Protein AF-0000000078039896 (afdb_homodimer)

Organism: NCBI:txid764290

Foldseek 3Di:
DDDDDDDDLPDQAWDWDDPDPFKIKIKHFAAAFRKDDKDFAQWWKKKAWQAAWKWKDWPHDIDIDHHGDMDTDHGPTIMMITDNHGTIMMMITTD/DDDDDDDDLPDAAWDWDDPDPFKIKIKGFAAAFRKDDKDFAQWWKKKAWQAAWKWKDWPHDIDIDHHGDMDTDHGPTIMMITDNHGTIMMMITTD

pLDDT: mean 93.01, std 7.34, range [63.97, 98.75]

Solvent-accessible surface area (backbone atoms only — not comparable to full-atom values): 9871 Å² total; per-residue (Å²): 130,81,67,76,45,74,64,63,87,78,48,78,44,74,47,77,42,75,82,53,92,44,39,41,35,36,40,37,40,30,39,60,72,33,67,48,70,75,47,62,48,84,34,38,34,37,45,34,28,59,36,52,33,30,38,38,32,32,91,91,42,77,44,80,40,40,52,56,19,32,39,76,43,58,56,59,52,50,33,31,41,32,16,75,31,70,21,36,36,42,35,46,30,40,100,130,82,65,76,44,73,66,64,90,78,51,72,53,75,46,77,44,75,79,54,93,45,38,42,35,35,40,35,42,30,39,61,73,34,67,48,71,76,45,60,46,85,34,38,33,38,44,34,30,60,35,51,35,31,39,40,31,34,91,92,42,75,43,79,39,39,52,56,19,32,37,75,42,57,58,58,52,50,33,30,41,33,15,74,29,70,21,37,34,41,34,46,31,42,99

InterPro domains:
  IPR011051 RmlC-like cupin domain superfamily [SSF51182] (21-92)
  IPR014710 RmlC-like jelly roll fold [G3DSA:2.60.120.10] (2-95)

Structure (mmCIF, N/CA/C/O backbone):
data_AF-0000000078039896-model_v1
#
loop_
_entity.id
_entity.type
_entity.pdbx_description
1 polymer Cupin
#
loop_
_atom_site.group_PDB
_atom_site.id
_atom_site.type_symbol
_atom_site.label_atom_id
_atom_site.label_alt_id
_atom_site.label_comp_id
_atom_site.label_asym_id
_atom_site.label_entity_id
_atom_site.label_seq_id
_atom_site.pdbx_PDB_ins_code
_atom_site.Cartn_x
_atom_site.Cartn_y
_atom_site.Cartn_z
_atom_site.occupancy
_atom_site.B_iso_or_equiv
_atom_site.auth_seq_id
_atom_site.auth_comp_id
_atom_site.auth_asym_id
_atom_site.auth_atom_id
_atom_site.pdbx_PDB_model_num
ATOM 1 N N . MET A 1 1 ? -0.301 5.562 20.938 1 77.56 1 MET A N 1
ATOM 2 C CA . MET A 1 1 ? 1.044 5.543 20.359 1 77.56 1 MET A CA 1
ATOM 3 C C . MET A 1 1 ? 1.013 5.094 18.906 1 77.56 1 MET A C 1
ATOM 5 O O . MET A 1 1 ? 0.255 4.191 18.547 1 77.56 1 MET A O 1
ATOM 9 N N . ILE A 1 2 ? 1.675 5.938 18.078 1 86.12 2 ILE A N 1
ATOM 10 C CA . ILE A 1 2 ? 1.661 5.598 16.672 1 86.12 2 ILE A CA 1
ATOM 11 C C . ILE A 1 2 ? 2.535 4.371 16.422 1 86.12 2 ILE A C 1
ATOM 13 O O . ILE A 1 2 ? 3.711 4.352 16.797 1 86.12 2 ILE A O 1
ATOM 17 N N . LYS A 1 3 ? 1.953 3.385 15.992 1 88.25 3 LYS A N 1
ATOM 18 C CA . LYS A 1 3 ? 2.744 2.209 15.633 1 88.25 3 LYS A CA 1
ATOM 19 C C . LYS A 1 3 ? 3.146 2.242 14.164 1 88.25 3 LYS A C 1
ATOM 21 O O . LYS A 1 3 ? 2.287 2.217 13.281 1 88.25 3 LYS A O 1
ATOM 26 N N . VAL A 1 4 ? 4.566 2.357 13.891 1 90.94 4 VAL A N 1
ATOM 27 C CA . VAL A 1 4 ? 5.113 2.311 12.539 1 90.94 4 VAL A CA 1
ATOM 28 C C . VAL A 1 4 ? 5.641 0.91 12.242 1 90.94 4 VAL A C 1
ATOM 30 O O . VAL A 1 4 ? 6.402 0.346 13.031 1 90.94 4 VAL A O 1
ATOM 33 N N . TYR A 1 5 ? 5.203 0.404 11.203 1 91.25 5 TYR A N 1
ATOM 34 C CA . TYR A 1 5 ? 5.688 -0.905 10.781 1 91.25 5 TYR A CA 1
ATOM 35 C C . TYR A 1 5 ? 6.785 -0.767 9.734 1 91.25 5 TYR A C 1
ATOM 37 O O . TYR A 1 5 ? 6.637 -0.02 8.766 1 91.25 5 TYR A O 1
ATOM 45 N N . LYS A 1 6 ? 7.84 -1.506 9.953 1 89.5 6 LYS A N 1
ATOM 46 C CA . LYS A 1 6 ? 9.023 -1.444 9.094 1 89.5 6 LYS A CA 1
ATOM 47 C C . LYS A 1 6 ? 9.234 -2.762 8.359 1 89.5 6 LYS A C 1
ATOM 49 O O . LYS A 1 6 ? 9.188 -3.834 8.961 1 89.5 6 LYS A O 1
ATOM 54 N N . LEU A 1 7 ? 9.391 -2.582 7.086 1 86.56 7 LEU A N 1
ATOM 55 C CA . LEU A 1 7 ? 9.625 -3.777 6.285 1 86.56 7 LEU A CA 1
ATOM 56 C C . LEU A 1 7 ? 11.086 -4.203 6.363 1 86.56 7 LEU A C 1
ATOM 58 O O . LEU A 1 7 ? 11.984 -3.355 6.371 1 86.56 7 LEU A O 1
ATOM 62 N N . ASN A 1 8 ? 11.266 -5.453 6.57 1 80.62 8 ASN A N 1
ATOM 63 C CA . ASN A 1 8 ? 12.617 -5.977 6.422 1 80.62 8 ASN A CA 1
ATOM 64 C C . ASN A 1 8 ? 12.938 -6.297 4.965 1 80.62 8 ASN A C 1
ATOM 66 O O . ASN A 1 8 ? 12.547 -7.348 4.457 1 80.62 8 ASN A O 1
ATOM 70 N N . LEU A 1 9 ? 13.562 -5.445 4.324 1 77.5 9 LEU A N 1
ATOM 71 C CA . LEU A 1 9 ? 13.797 -5.566 2.889 1 77.5 9 LEU A CA 1
ATOM 72 C C . LEU A 1 9 ? 14.836 -6.645 2.596 1 77.5 9 LEU A C 1
ATOM 74 O O . LEU A 1 9 ? 15.031 -7.031 1.441 1 77.5 9 LEU A O 1
ATOM 78 N N . GLU A 1 10 ? 15.453 -7.148 3.682 1 75.25 10 GLU A N 1
ATOM 79 C CA . GLU A 1 10 ? 16.453 -8.188 3.51 1 75.25 10 GLU A CA 1
ATOM 80 C C . GLU A 1 10 ? 15.891 -9.562 3.84 1 75.25 10 GLU A C 1
ATOM 82 O O . GLU A 1 10 ? 16.531 -10.586 3.562 1 75.25 10 GLU A O 1
ATOM 87 N N . ALA A 1 11 ? 14.758 -9.625 4.395 1 66.62 11 ALA A N 1
ATOM 88 C CA . ALA A 1 11 ? 14.203 -10.914 4.801 1 66.62 11 ALA A CA 1
ATOM 89 C C . ALA A 1 11 ? 13.688 -11.688 3.596 1 66.62 11 ALA A C 1
ATOM 91 O O . ALA A 1 11 ? 13.133 -11.109 2.66 1 66.62 11 ALA A O 1
ATOM 92 N N . LYS A 1 12 ? 14.258 -12.898 3.432 1 64.25 12 LYS A N 1
ATOM 93 C CA . LYS A 1 12 ? 13.992 -13.711 2.244 1 64.25 12 LYS A CA 1
ATOM 94 C C . LYS A 1 12 ? 12.586 -14.305 2.293 1 64.25 12 LYS A C 1
ATOM 96 O O . LYS A 1 12 ? 12.195 -15.055 1.394 1 64.25 12 LYS A O 1
ATOM 101 N N . GLU A 1 13 ? 11.719 -13.836 3.068 1 79.81 13 GLU A N 1
ATOM 102 C CA . GLU A 1 13 ? 10.477 -14.594 3.158 1 79.81 13 GLU A CA 1
ATOM 103 C C . GLU A 1 13 ? 9.266 -13.688 3.021 1 79.81 13 GLU A C 1
ATOM 105 O O . GLU A 1 13 ? 9.211 -12.836 2.125 1 79.81 13 GLU A O 1
ATOM 110 N N . ILE A 1 14 ? 8.156 -14.172 3.615 1 89.25 14 ILE A N 1
ATOM 111 C CA . ILE A 1 14 ? 6.891 -13.461 3.75 1 89.25 14 ILE A CA 1
ATOM 112 C C . ILE A 1 14 ? 6.727 -12.969 5.188 1 89.25 14 ILE A C 1
ATOM 114 O O . ILE A 1 14 ? 6.695 -13.766 6.121 1 89.25 14 ILE A O 1
ATOM 118 N N . GLU A 1 15 ? 6.824 -11.719 5.293 1 91.62 15 GLU A N 1
ATOM 119 C CA . GLU A 1 15 ? 6.574 -11.109 6.598 1 91.62 15 GLU A CA 1
ATOM 120 C C . GLU A 1 15 ? 5.105 -10.734 6.762 1 91.62 15 GLU A C 1
ATOM 122 O O . GLU A 1 15 ? 4.508 -10.125 5.871 1 91.62 15 GLU A O 1
ATOM 127 N N . LYS A 1 16 ? 4.488 -11.195 7.875 1 91.75 16 LYS A N 1
ATOM 128 C CA . LYS A 1 16 ? 3.088 -10.898 8.164 1 91.75 16 LYS A CA 1
ATOM 129 C C . LYS A 1 16 ? 2.963 -9.875 9.289 1 91.75 16 LYS A C 1
ATOM 131 O O . LYS A 1 16 ? 3.619 -10 10.32 1 91.75 16 LYS A O 1
ATOM 136 N N . PHE A 1 17 ? 2.176 -8.852 8.93 1 88.88 17 PHE A N 1
ATOM 137 C CA . PHE A 1 17 ? 1.883 -7.828 9.922 1 88.88 17 PHE A CA 1
ATOM 138 C C . PHE A 1 17 ? 0.397 -7.809 10.258 1 88.88 17 PHE A C 1
ATOM 140 O O . PHE A 1 17 ? -0.436 -7.508 9.398 1 88.88 17 PHE A O 1
ATOM 147 N N . ASN A 1 18 ? 0.085 -8.336 11.414 1 77.25 18 ASN A N 1
ATOM 148 C CA . ASN A 1 18 ? -1.302 -8.266 11.867 1 77.25 18 ASN A CA 1
ATOM 149 C C . ASN A 1 18 ? -1.548 -7.035 12.734 1 77.25 18 ASN A C 1
ATOM 151 O O . ASN A 1 18 ? -1.123 -6.988 13.891 1 77.25 18 ASN A O 1
ATOM 155 N N . GLN A 1 19 ? -2.008 -5.961 12.117 1 67.5 19 GLN A N 1
ATOM 156 C CA . GLN A 1 19 ? -2.113 -4.668 12.781 1 67.5 19 GLN A CA 1
ATOM 157 C C . GLN A 1 19 ? -3.316 -4.625 13.719 1 67.5 19 GLN A C 1
ATOM 159 O O . GLN A 1 19 ? -3.248 -4.039 14.797 1 67.5 19 GLN A O 1
ATOM 164 N N . ASN A 1 20 ? -4.449 -5.125 13.188 1 78.69 20 ASN A N 1
ATOM 165 C CA . ASN A 1 20 ? -5.703 -5.176 13.938 1 78.69 20 ASN A CA 1
ATOM 166 C C . ASN A 1 20 ? -6.633 -6.266 13.398 1 78.69 20 ASN A C 1
ATOM 168 O O . ASN A 1 20 ? -6.184 -7.184 12.711 1 78.69 20 ASN A O 1
ATOM 172 N N . ASN A 1 21 ? -7.824 -6.219 13.789 1 84.06 21 ASN A N 1
ATOM 173 C CA . ASN A 1 21 ? -8.742 -7.285 13.398 1 84.06 21 ASN A CA 1
ATOM 174 C C . ASN A 1 21 ? -9.242 -7.094 11.969 1 84.06 21 ASN A C 1
ATOM 176 O O . ASN A 1 21 ? -9.82 -8.008 11.383 1 84.06 21 ASN A O 1
ATOM 180 N N . ARG A 1 22 ? -8.844 -5.965 11.398 1 91 22 ARG A N 1
ATOM 181 C CA . ARG A 1 22 ? -9.469 -5.664 10.117 1 91 22 ARG A CA 1
ATOM 182 C C . ARG A 1 22 ? -8.461 -5.789 8.977 1 91 22 ARG A C 1
ATOM 184 O O . ARG A 1 22 ? -8.828 -6.145 7.852 1 91 22 ARG A O 1
ATOM 191 N N . PHE A 1 23 ? -7.184 -5.508 9.328 1 93.81 23 PHE A N 1
ATOM 192 C CA . PHE A 1 23 ? -6.172 -5.551 8.273 1 93.81 23 PHE A CA 1
ATOM 193 C C . PHE A 1 23 ? -5.141 -6.641 8.562 1 93.81 23 PHE A C 1
ATOM 195 O O . PHE A 1 23 ? -4.773 -6.863 9.719 1 93.81 23 PHE A O 1
ATOM 202 N N . SER A 1 24 ? -4.777 -7.312 7.543 1 94.62 24 SER A N 1
ATOM 203 C CA . SER A 1 24 ? -3.553 -8.102 7.496 1 94.62 24 SER A CA 1
ATOM 204 C C . SER A 1 24 ? -2.633 -7.629 6.375 1 94.62 24 SER A C 1
ATOM 206 O O . SER A 1 24 ? -3.072 -7.453 5.238 1 94.62 24 SER A O 1
ATOM 208 N N . ILE A 1 25 ? -1.357 -7.309 6.695 1 95.62 25 ILE A N 1
ATOM 209 C CA . ILE A 1 25 ? -0.409 -6.836 5.691 1 95.62 25 ILE A CA 1
ATOM 210 C C . ILE A 1 25 ? 0.711 -7.855 5.52 1 95.62 25 ILE A C 1
ATOM 212 O O . ILE A 1 25 ? 1.26 -8.359 6.5 1 95.62 25 ILE A O 1
ATOM 216 N N . ARG A 1 26 ? 0.965 -8.133 4.309 1 95.69 26 ARG A N 1
ATOM 217 C CA . ARG A 1 26 ? 2.037 -9.07 3.984 1 95.69 26 ARG A CA 1
ATOM 218 C C . ARG A 1 26 ? 3.121 -8.391 3.152 1 95.69 26 ARG A C 1
ATOM 220 O O . ARG A 1 26 ? 2.818 -7.66 2.207 1 95.69 26 ARG A O 1
ATOM 227 N N . HIS A 1 27 ? 4.32 -8.578 3.615 1 96.06 27 HIS A N 1
ATOM 228 C CA . HIS A 1 27 ? 5.477 -8.188 2.818 1 96.06 27 HIS A CA 1
ATOM 229 C C . HIS A 1 27 ? 6.16 -9.406 2.205 1 96.06 27 HIS A C 1
ATOM 231 O O . HIS A 1 27 ? 6.621 -10.289 2.928 1 96.06 27 HIS A O 1
ATOM 237 N N . ILE A 1 28 ? 6.227 -9.445 0.905 1 96.62 28 ILE A N 1
ATOM 238 C CA . ILE A 1 28 ? 6.789 -10.578 0.183 1 96.62 28 ILE A CA 1
ATOM 239 C C . ILE A 1 28 ? 8.086 -10.156 -0.501 1 96.62 28 ILE A C 1
ATOM 241 O O . ILE A 1 28 ? 8.094 -9.266 -1.353 1 96.62 28 ILE A O 1
ATOM 245 N N . HIS A 1 29 ? 9.125 -10.727 -0.11 1 95.94 29 HIS A N 1
ATOM 246 C CA . HIS A 1 29 ? 10.375 -10.672 -0.864 1 95.94 29 HIS A CA 1
ATOM 247 C C . HIS A 1 29 ? 10.406 -11.734 -1.955 1 95.94 29 HIS A C 1
ATOM 249 O O . HIS A 1 29 ? 10.602 -12.922 -1.666 1 95.94 29 HIS A O 1
ATOM 255 N N . LEU A 1 30 ? 10.227 -11.32 -3.158 1 96 30 LEU A N 1
ATOM 256 C CA . LEU A 1 30 ? 10.109 -12.25 -4.273 1 96 30 LEU A CA 1
ATOM 257 C C . LEU A 1 30 ? 11.391 -12.281 -5.098 1 96 30 LEU A C 1
ATOM 259 O O . LEU A 1 30 ? 11.719 -11.305 -5.777 1 96 30 LEU A O 1
ATOM 263 N N . MET A 1 31 ? 12.094 -13.359 -5.074 1 95.56 31 MET A N 1
ATOM 264 C CA . MET A 1 31 ? 13.359 -13.484 -5.785 1 95.56 31 MET A CA 1
ATOM 265 C C . MET A 1 31 ? 13.125 -13.766 -7.266 1 95.56 31 MET A C 1
ATOM 267 O O . MET A 1 31 ? 12.008 -14.062 -7.68 1 95.56 31 MET A O 1
ATOM 271 N N . LEU A 1 32 ? 14.188 -13.633 -7.969 1 96.31 32 LEU A N 1
ATOM 272 C CA . LEU A 1 32 ? 14.109 -13.961 -9.391 1 96.31 32 LEU A CA 1
ATOM 273 C C . LEU A 1 32 ? 13.508 -15.344 -9.594 1 96.31 32 LEU A C 1
ATOM 275 O O . LEU A 1 32 ? 13.938 -16.312 -8.977 1 96.31 32 LEU A O 1
ATOM 279 N N . ASN A 1 33 ? 12.422 -15.391 -10.352 1 97.12 33 ASN A N 1
ATOM 280 C CA . ASN A 1 33 ? 11.75 -16.609 -10.797 1 97.12 33 ASN A CA 1
ATOM 281 C C . ASN A 1 33 ? 10.969 -17.266 -9.664 1 97.12 33 ASN A C 1
ATOM 283 O O . ASN A 1 33 ? 10.32 -18.297 -9.867 1 97.12 33 ASN A O 1
ATOM 287 N N . GLN A 1 34 ? 11.078 -16.703 -8.508 1 96.88 34 GLN A N 1
ATOM 288 C CA . GLN A 1 34 ? 10.234 -17.219 -7.438 1 96.88 34 GLN A CA 1
ATOM 289 C C . GLN A 1 34 ? 8.758 -16.922 -7.711 1 96.88 34 GLN A C 1
ATOM 291 O O . GLN A 1 34 ? 8.422 -15.844 -8.211 1 96.88 34 GLN A O 1
ATOM 296 N N . GLU A 1 35 ? 7.918 -17.906 -7.27 1 97 35 GLU A N 1
ATOM 297 C CA . GLU A 1 35 ? 6.492 -17.75 -7.559 1 97 35 GLU A CA 1
ATOM 298 C C . GLU A 1 35 ? 5.652 -17.984 -6.305 1 97 35 GLU A C 1
ATOM 300 O O . GLU A 1 35 ? 5.961 -18.844 -5.488 1 97 35 GLU A O 1
ATOM 305 N N . ILE A 1 36 ? 4.637 -17.156 -6.156 1 97.5 36 ILE A N 1
ATOM 306 C CA . ILE A 1 36 ? 3.486 -17.5 -5.32 1 97.5 36 ILE A CA 1
ATOM 307 C C . ILE A 1 36 ? 2.391 -18.125 -6.18 1 97.5 36 ILE A C 1
ATOM 309 O O . ILE A 1 36 ? 1.799 -17.453 -7.031 1 97.5 36 ILE A O 1
ATOM 313 N N . PRO A 1 37 ? 2.199 -19.359 -5.977 1 97.81 37 PRO A N 1
ATOM 314 C CA . PRO A 1 37 ? 1.269 -20.047 -6.871 1 97.81 37 PRO A CA 1
ATOM 315 C C . PRO A 1 37 ? -0.156 -19.516 -6.77 1 97.81 37 PRO A C 1
ATOM 317 O O . PRO A 1 37 ? -0.483 -18.797 -5.824 1 97.81 37 PRO A O 1
ATOM 320 N N . THR A 1 38 ? -0.967 -19.906 -7.773 1 97.88 38 THR A N 1
ATOM 321 C CA . THR A 1 38 ? -2.35 -19.453 -7.836 1 97.88 38 THR A CA 1
ATOM 32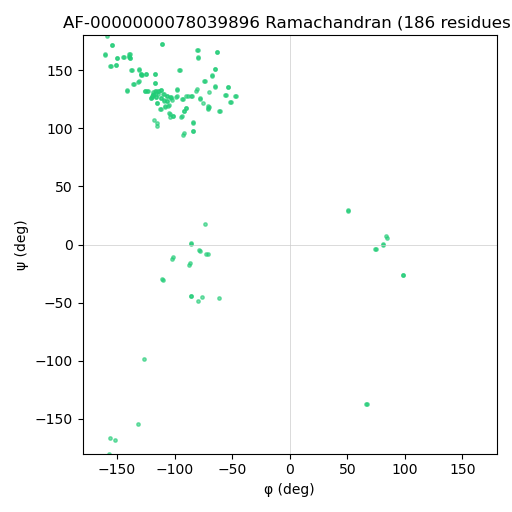2 C C . THR A 1 38 ? -3.094 -19.781 -6.547 1 97.88 38 THR A C 1
ATOM 324 O O . THR A 1 38 ? -3.023 -20.906 -6.059 1 97.88 38 THR A O 1
ATOM 327 N N . HIS A 1 39 ? -3.754 -18.766 -5.953 1 97.94 39 HIS A N 1
ATOM 328 C CA . HIS A 1 39 ? -4.574 -18.906 -4.754 1 97.94 39 HIS A CA 1
ATOM 329 C C . HIS A 1 39 ? -5.641 -17.812 -4.688 1 97.94 39 HIS A C 1
ATOM 331 O O . HIS A 1 39 ? -5.707 -16.953 -5.559 1 97.94 39 HIS A O 1
ATOM 337 N N . SER A 1 40 ? -6.531 -17.906 -3.779 1 96.81 40 SER A N 1
ATOM 338 C CA . SER A 1 40 ? -7.527 -16.891 -3.484 1 96.81 40 SER A CA 1
ATOM 339 C C . SER A 1 40 ? -7.73 -16.734 -1.98 1 96.81 40 SER A C 1
ATOM 341 O O . SER A 1 40 ? -7.211 -17.516 -1.192 1 96.81 40 SER A O 1
ATOM 343 N N . SER A 1 41 ? -8.281 -15.664 -1.615 1 95.06 41 SER A N 1
ATOM 344 C CA . SER A 1 41 ? -8.641 -15.43 -0.221 1 95.06 41 SER A CA 1
ATOM 345 C C . SER A 1 41 ? -10 -14.758 -0.106 1 95.06 41 SER A C 1
ATOM 347 O O . SER A 1 41 ? -10.523 -14.227 -1.088 1 95.06 41 SER A O 1
ATOM 349 N N . SER A 1 42 ? -10.57 -14.781 1.037 1 95.94 42 SER A N 1
ATOM 350 C CA . SER A 1 42 ? -11.898 -14.203 1.251 1 95.94 42 SER A CA 1
ATOM 351 C C . SER A 1 42 ? -11.805 -12.711 1.549 1 95.94 42 SER A C 1
ATOM 353 O O . SER A 1 42 ? -12.828 -12.047 1.711 1 95.94 42 SER A O 1
ATOM 355 N N . SER A 1 43 ? -10.609 -12.156 1.572 1 94.88 43 SER A N 1
ATOM 356 C CA . SER A 1 43 ? -10.422 -10.758 1.929 1 94.88 43 SER A CA 1
ATOM 357 C C . SER A 1 43 ? -10.359 -9.867 0.688 1 94.88 43 SER A C 1
ATOM 359 O O . SER A 1 43 ? -9.961 -10.328 -0.385 1 94.88 43 SER A O 1
ATOM 361 N N . ASP A 1 44 ? -10.805 -8.609 0.839 1 94.62 44 ASP A N 1
ATOM 362 C CA . ASP A 1 44 ? -10.43 -7.551 -0.094 1 94.62 44 ASP A CA 1
ATOM 363 C C . ASP A 1 44 ? -8.93 -7.277 -0.036 1 94.62 44 ASP A C 1
ATOM 365 O O . ASP A 1 44 ? -8.344 -7.215 1.048 1 94.62 44 ASP A O 1
ATOM 369 N N . LYS A 1 45 ? -8.359 -7.141 -1.266 1 95.88 45 LYS A N 1
ATOM 370 C CA . LYS A 1 45 ? -6.906 -7 -1.212 1 95.88 45 LYS A CA 1
ATOM 371 C C . LYS A 1 45 ? -6.426 -5.914 -2.17 1 95.88 45 LYS A C 1
ATOM 373 O O . LYS A 1 45 ? -7.027 -5.695 -3.223 1 95.88 45 LYS A O 1
ATOM 378 N N . VAL A 1 46 ? -5.383 -5.281 -1.857 1 96.94 46 VAL A N 1
ATOM 379 C CA . VAL A 1 46 ? -4.566 -4.477 -2.762 1 96.94 46 VAL A CA 1
ATOM 380 C C . VAL A 1 46 ? -3.146 -5.039 -2.812 1 96.94 46 VAL A C 1
ATOM 382 O O . VAL A 1 46 ? -2.525 -5.27 -1.772 1 96.94 46 VAL A O 1
ATOM 385 N N . VAL A 1 47 ? -2.605 -5.316 -3.982 1 98.06 47 VAL A N 1
ATOM 386 C CA . VAL A 1 47 ? -1.23 -5.762 -4.184 1 98.06 47 VAL A CA 1
ATOM 387 C C . VAL A 1 47 ? -0.405 -4.629 -4.793 1 98.06 47 VAL A C 1
ATOM 389 O O . VAL A 1 47 ? -0.748 -4.105 -5.855 1 98.06 47 VAL A O 1
ATOM 392 N N . ILE A 1 48 ? 0.647 -4.262 -4.152 1 97.62 48 ILE A N 1
ATOM 393 C CA . ILE A 1 48 ? 1.469 -3.119 -4.535 1 97.62 48 ILE A CA 1
ATOM 394 C C . ILE A 1 48 ? 2.91 -3.572 -4.754 1 97.62 48 ILE A C 1
ATOM 396 O O . ILE A 1 48 ? 3.496 -4.238 -3.898 1 97.62 48 ILE A O 1
ATOM 400 N N . VAL A 1 49 ? 3.523 -3.162 -5.859 1 97.38 49 VAL A N 1
ATOM 401 C CA . VAL A 1 49 ? 4.949 -3.398 -6.066 1 97.38 49 VAL A CA 1
ATOM 402 C C . VAL A 1 49 ? 5.754 -2.223 -5.512 1 97.38 49 VAL A C 1
ATOM 404 O O . VAL A 1 49 ? 5.609 -1.092 -5.98 1 97.38 49 VAL A O 1
ATOM 407 N N . LEU A 1 50 ? 6.551 -2.527 -4.539 1 95.25 50 LEU A N 1
ATOM 408 C CA . LEU A 1 50 ? 7.344 -1.476 -3.912 1 95.25 50 LEU A CA 1
ATOM 409 C C . LEU A 1 50 ? 8.648 -1.248 -4.672 1 95.25 50 LEU A C 1
ATOM 411 O O . LEU A 1 50 ? 9.086 -0.108 -4.824 1 95.25 50 LEU A O 1
ATOM 415 N N . GLU A 1 51 ? 9.281 -2.326 -5.031 1 93.94 51 GLU A N 1
ATOM 416 C CA . GLU A 1 51 ? 10.562 -2.264 -5.73 1 93.94 51 GLU A CA 1
ATOM 417 C C . GLU A 1 51 ? 10.609 -3.254 -6.891 1 93.94 51 GLU A C 1
ATOM 419 O O . GLU A 1 51 ? 10.125 -4.379 -6.77 1 93.94 51 GLU A O 1
ATOM 424 N N . ASP A 1 52 ? 11.133 -2.814 -7.957 1 95.94 52 ASP A N 1
ATOM 425 C CA . ASP A 1 52 ? 11.453 -3.586 -9.156 1 95.94 52 ASP A CA 1
ATOM 426 C C . ASP A 1 52 ? 10.18 -4.074 -9.844 1 95.94 52 ASP A C 1
ATOM 428 O O . ASP A 1 52 ? 9.273 -3.285 -10.117 1 95.94 52 ASP A O 1
ATOM 432 N N . ASN A 1 53 ? 10.117 -5.395 -10.336 1 97.75 53 ASN A N 1
ATOM 433 C CA . ASN A 1 53 ? 8.961 -5.77 -11.141 1 97.75 53 ASN A CA 1
ATOM 434 C C . ASN A 1 53 ? 8.648 -7.258 -11.008 1 97.75 53 ASN A C 1
ATOM 436 O O . ASN A 1 53 ? 9.547 -8.07 -10.781 1 97.75 53 ASN A O 1
ATOM 440 N N . ILE A 1 54 ? 7.406 -7.535 -11.234 1 98.31 54 ILE A N 1
ATOM 441 C CA . ILE A 1 54 ? 6.879 -8.891 -11.133 1 98.31 54 ILE A CA 1
ATOM 442 C C . ILE A 1 54 ? 5.902 -9.148 -12.281 1 98.31 54 ILE A C 1
ATOM 444 O O . ILE A 1 54 ? 5.426 -8.211 -12.922 1 98.31 54 ILE A O 1
ATOM 448 N N . ASP A 1 55 ? 5.676 -10.383 -12.539 1 98.75 55 ASP A N 1
ATOM 449 C CA . ASP A 1 55 ? 4.52 -10.805 -13.32 1 98.75 55 ASP A CA 1
ATOM 450 C C . ASP A 1 55 ? 3.332 -11.141 -12.414 1 98.75 55 ASP A C 1
ATOM 452 O O . ASP A 1 55 ? 3.457 -11.945 -11.492 1 98.75 55 ASP A O 1
ATOM 456 N N . PHE A 1 56 ? 2.223 -10.523 -12.664 1 98.56 56 PHE A N 1
ATOM 457 C CA . PHE A 1 56 ? 0.978 -10.758 -11.945 1 98.56 56 PHE A CA 1
ATOM 458 C C . PHE A 1 56 ? -0.054 -11.422 -12.844 1 98.56 56 PHE A C 1
ATOM 460 O O . PHE A 1 56 ? -0.324 -10.945 -13.945 1 98.56 56 PHE A O 1
ATOM 467 N N . THR A 1 57 ? -0.585 -12.523 -12.406 1 98.25 57 THR A N 1
ATOM 468 C CA . THR A 1 57 ? -1.528 -13.281 -13.219 1 98.25 57 THR A CA 1
ATOM 469 C C . THR A 1 57 ? -2.883 -13.383 -12.523 1 98.25 57 THR A C 1
ATOM 471 O O . THR A 1 57 ? -2.959 -13.742 -11.352 1 98.25 57 THR A O 1
ATOM 474 N N . ALA A 1 58 ? -3.885 -13.047 -13.234 1 97 58 ALA A N 1
ATOM 475 C CA . ALA A 1 58 ? -5.27 -13.211 -12.805 1 97 58 ALA A CA 1
ATOM 476 C C . ALA A 1 58 ? -6.211 -13.297 -14 1 97 58 ALA A C 1
ATOM 478 O O . ALA A 1 58 ? -5.887 -12.805 -15.086 1 97 58 ALA A O 1
ATOM 479 N N . SER A 1 59 ? -7.32 -13.961 -13.789 1 92.88 59 SER A N 1
ATOM 480 C CA . SER A 1 59 ? -8.352 -14.078 -14.82 1 92.88 59 SER A CA 1
ATOM 481 C C . SER A 1 59 ? -7.758 -14.555 -16.141 1 92.88 59 SER A C 1
ATOM 483 O O . SER A 1 59 ? -8.117 -14.039 -17.203 1 92.88 59 SER A O 1
ATOM 485 N N . GLY A 1 60 ? -6.723 -15.297 -16.047 1 91.62 60 GLY A N 1
ATOM 486 C CA . GLY A 1 60 ? -6.141 -15.906 -17.234 1 91.62 60 GLY A CA 1
ATOM 487 C C . GLY A 1 60 ? -5.188 -14.984 -17.969 1 91.62 60 GLY A C 1
ATOM 488 O O . GLY A 1 60 ? -4.746 -15.297 -19.078 1 91.62 60 GLY A O 1
ATOM 489 N N . GLU A 1 61 ? -4.91 -13.875 -17.453 1 96.19 61 GLU A N 1
ATOM 490 C CA . GLU A 1 61 ? -4 -12.898 -18.031 1 96.19 61 GLU A CA 1
ATOM 491 C C . GLU A 1 61 ? -2.789 -12.664 -17.141 1 96.19 61 GLU A C 1
ATOM 493 O O . GLU A 1 61 ? -2.898 -12.719 -15.914 1 96.19 61 GLU A O 1
ATOM 498 N N . THR A 1 62 ? -1.647 -12.391 -17.781 1 97.5 62 THR A N 1
ATOM 499 C CA . THR A 1 62 ? -0.435 -12.016 -17.062 1 97.5 62 THR A CA 1
ATOM 500 C C . THR A 1 62 ? -0.008 -10.602 -17.422 1 97.5 62 THR A C 1
ATOM 502 O O . THR A 1 62 ? 0.082 -10.258 -18.609 1 97.5 62 THR A O 1
ATOM 505 N N . VAL A 1 63 ? 0.174 -9.82 -16.438 1 97.44 63 VAL A N 1
ATOM 506 C CA . VAL A 1 63 ? 0.619 -8.445 -16.656 1 97.44 63 VAL A CA 1
ATOM 507 C C . VAL A 1 63 ? 1.889 -8.18 -15.859 1 97.44 63 VAL A C 1
ATOM 509 O O . VAL A 1 63 ? 2.074 -8.734 -14.773 1 97.44 63 VAL A O 1
ATOM 512 N N . LYS A 1 64 ? 2.762 -7.336 -16.422 1 98 64 LYS A N 1
ATOM 513 C CA . LYS A 1 64 ? 3.943 -6.895 -15.688 1 98 64 LYS A CA 1
ATOM 514 C C . LYS A 1 64 ? 3.627 -5.684 -14.812 1 98 64 LYS A C 1
ATOM 516 O O . LYS A 1 64 ? 2.99 -4.73 -15.266 1 98 64 LYS A O 1
ATOM 521 N N . MET A 1 65 ? 3.953 -5.777 -13.602 1 97.31 65 MET A N 1
ATOM 522 C CA . MET A 1 65 ? 3.84 -4.66 -12.672 1 97.31 65 MET A CA 1
ATOM 523 C C . MET A 1 65 ? 5.219 -4.16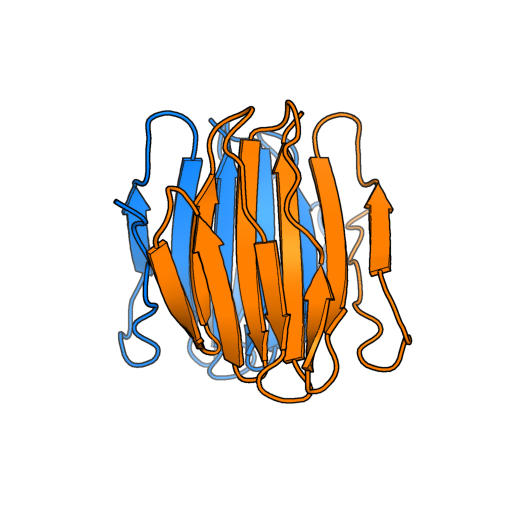8 -12.242 1 97.31 65 MET A C 1
ATOM 525 O O . MET A 1 65 ? 6.09 -4.969 -11.898 1 97.31 65 MET A O 1
ATOM 529 N N . ILE A 1 66 ? 5.398 -2.855 -12.281 1 96.62 66 ILE A N 1
ATOM 530 C CA . ILE A 1 66 ? 6.656 -2.252 -11.844 1 96.62 66 ILE A CA 1
ATOM 531 C C . ILE A 1 66 ? 6.43 -1.461 -10.555 1 96.62 66 ILE A C 1
ATOM 533 O O . ILE A 1 66 ? 5.293 -1.338 -10.086 1 96.62 66 ILE A O 1
ATOM 537 N N . SER A 1 67 ? 7.52 -1.021 -10.008 1 94.25 67 SER A N 1
ATOM 538 C CA . SER A 1 67 ? 7.438 -0.255 -8.773 1 94.25 67 SER A CA 1
ATOM 539 C C . SER A 1 67 ? 6.371 0.832 -8.859 1 94.25 67 SER A C 1
ATOM 541 O O . SER A 1 67 ? 6.336 1.591 -9.836 1 94.25 67 SER A O 1
ATOM 543 N N . GLY A 1 68 ? 5.523 0.784 -7.863 1 92.69 68 GLY A N 1
ATOM 544 C CA . GLY A 1 68 ? 4.457 1.772 -7.809 1 92.69 68 GLY A CA 1
ATOM 545 C C . GLY A 1 68 ? 3.137 1.256 -8.352 1 92.69 68 GLY A C 1
ATOM 546 O O . GLY A 1 68 ? 2.074 1.794 -8.023 1 92.69 68 GLY A O 1
ATOM 547 N N . ASP A 1 69 ? 3.188 0.292 -9.25 1 95.19 69 ASP A N 1
ATOM 548 C CA . ASP A 1 69 ? 1.963 -0.299 -9.781 1 95.19 69 ASP A CA 1
ATOM 549 C C . ASP A 1 69 ? 1.188 -1.033 -8.688 1 95.19 69 ASP A C 1
ATOM 551 O O . ASP A 1 69 ? 1.783 -1.55 -7.738 1 95.19 69 ASP A O 1
ATOM 555 N N . PHE A 1 70 ? -0.101 -1.097 -8.82 1 96.81 70 PHE A N 1
ATOM 556 C CA . PHE A 1 70 ? -0.886 -1.901 -7.891 1 96.81 70 PHE A CA 1
ATOM 557 C C . PHE A 1 70 ? -2.135 -2.451 -8.57 1 96.81 70 PHE A C 1
ATOM 559 O O . PHE A 1 70 ? -2.527 -1.973 -9.641 1 96.81 70 PHE A O 1
ATOM 566 N N . VAL A 1 71 ? -2.75 -3.49 -8.031 1 96.75 71 VAL A N 1
ATOM 567 C CA . VAL A 1 71 ? -4.027 -4.062 -8.445 1 96.75 71 VAL A CA 1
ATOM 568 C C . VAL A 1 71 ? -4.945 -4.203 -7.23 1 96.75 71 VAL A C 1
ATOM 570 O O . VAL A 1 71 ? -4.477 -4.367 -6.102 1 96.75 71 VAL A O 1
ATOM 573 N N . VAL A 1 72 ? -6.23 -4.023 -7.43 1 96.12 72 VAL A N 1
ATOM 574 C CA . VAL A 1 72 ? -7.266 -4.258 -6.43 1 96.12 72 VAL A CA 1
ATOM 575 C C . VAL A 1 72 ? -7.984 -5.57 -6.734 1 96.12 72 VAL A C 1
ATOM 577 O O . VAL A 1 72 ? -8.414 -5.801 -7.867 1 96.12 72 VAL A O 1
ATOM 580 N N . LEU A 1 73 ? -8.047 -6.391 -5.777 1 94.88 73 LEU A N 1
ATOM 581 C CA . LEU A 1 73 ? -8.656 -7.703 -5.957 1 94.88 73 LEU A CA 1
ATOM 582 C C . LEU A 1 73 ? -9.883 -7.855 -5.066 1 94.88 73 LEU A C 1
ATOM 584 O O . LEU A 1 73 ? -9.844 -7.508 -3.885 1 94.88 73 LEU A O 1
ATOM 588 N N . GLU A 1 74 ? -10.93 -8.312 -5.641 1 93.62 74 GLU A N 1
ATOM 589 C CA . GLU A 1 74 ? -12.117 -8.68 -4.879 1 93.62 74 GLU A CA 1
ATOM 590 C C . GLU A 1 74 ? -11.953 -10.055 -4.23 1 93.62 74 GLU A C 1
ATOM 592 O O . GLU A 1 74 ? -11.102 -10.844 -4.641 1 93.62 74 GLU A O 1
ATOM 597 N N . PRO A 1 75 ? -12.82 -10.305 -3.193 1 95.5 75 PRO A N 1
ATOM 598 C CA . PRO A 1 75 ? -12.766 -11.633 -2.576 1 95.5 75 PRO A CA 1
ATOM 599 C C . PRO A 1 75 ? -12.906 -12.766 -3.592 1 95.5 75 PRO A C 1
ATOM 601 O O . PRO A 1 75 ? -13.703 -12.656 -4.531 1 95.5 75 PRO A O 1
ATOM 604 N N . GLU A 1 76 ? -12.047 -13.781 -3.438 1 96.81 76 GLU A N 1
ATOM 605 C CA . GLU A 1 76 ? -12.117 -15.047 -4.152 1 96.81 76 GLU A CA 1
ATOM 606 C C . GLU A 1 76 ? -11.516 -14.93 -5.547 1 96.81 76 GLU A C 1
ATOM 608 O O . GLU A 1 76 ? -11.531 -15.891 -6.32 1 96.81 76 GLU A O 1
ATOM 613 N N . GLU A 1 77 ? -11.039 -13.789 -5.898 1 95.31 77 GLU A N 1
ATOM 614 C CA . GLU A 1 77 ? -10.367 -13.656 -7.188 1 95.31 77 GLU A CA 1
ATOM 615 C C . GLU A 1 77 ? -9.023 -14.375 -7.184 1 95.31 77 GLU A C 1
ATOM 617 O O . GLU A 1 77 ? -8.125 -14.023 -6.414 1 95.31 77 GLU A O 1
ATOM 622 N N . LYS A 1 78 ? -8.922 -15.312 -8.047 1 97.75 78 LYS A N 1
ATOM 623 C CA . LYS A 1 78 ? -7.695 -16.109 -8.133 1 97.75 78 LYS A CA 1
ATOM 624 C C . LYS A 1 78 ? -6.566 -15.312 -8.781 1 97.75 78 LYS A C 1
ATOM 626 O O . LYS A 1 78 ? -6.789 -14.602 -9.766 1 97.75 78 LYS A O 1
ATOM 631 N N . HIS A 1 79 ? -5.332 -15.469 -8.273 1 98.25 79 HIS A N 1
ATOM 632 C CA . HIS A 1 79 ? -4.184 -14.742 -8.805 1 98.25 79 HIS A CA 1
ATOM 633 C C . HIS A 1 79 ? -2.875 -15.422 -8.422 1 98.25 79 HIS A C 1
ATOM 635 O O . HIS A 1 79 ? -2.846 -16.25 -7.512 1 98.25 79 HIS A O 1
ATOM 641 N N . SER A 1 80 ? -1.814 -15.094 -9.062 1 98.38 80 SER A N 1
ATOM 642 C CA . SER A 1 80 ? -0.453 -15.523 -8.758 1 98.38 80 SER A CA 1
ATOM 643 C C . SER A 1 80 ? 0.554 -14.414 -9.047 1 98.38 80 SER A C 1
ATOM 645 O O . SER A 1 80 ? 0.233 -13.445 -9.734 1 98.38 80 SER A O 1
ATOM 647 N N . LEU A 1 81 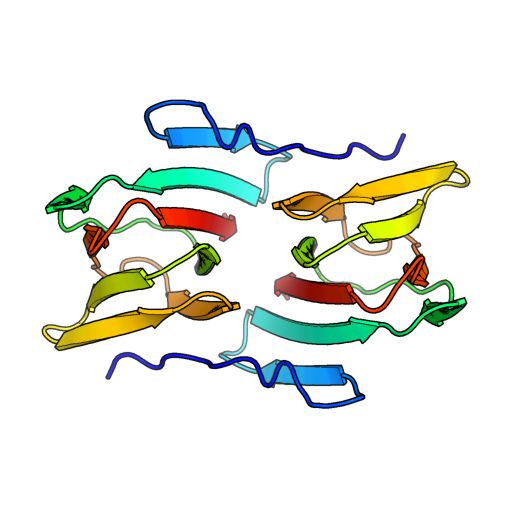? 1.723 -14.555 -8.469 1 98.25 81 LEU A N 1
ATOM 648 C CA . LEU A 1 81 ? 2.832 -13.625 -8.648 1 98.25 81 LEU A CA 1
ATOM 649 C C . LEU A 1 81 ? 4.109 -14.367 -9.016 1 98.25 81 LEU A C 1
ATOM 651 O O . LEU A 1 81 ? 4.379 -15.445 -8.484 1 98.25 81 LEU A O 1
ATOM 655 N N . LYS A 1 82 ? 4.918 -13.75 -9.805 1 98.5 82 LYS A N 1
ATOM 656 C CA . LYS A 1 82 ? 6.242 -14.266 -10.133 1 98.5 82 LYS A CA 1
ATOM 657 C C . LYS A 1 82 ? 7.266 -13.141 -10.219 1 98.5 82 LYS A C 1
ATOM 659 O O . LYS A 1 82 ? 7.02 -12.117 -10.867 1 98.5 82 LYS A O 1
ATOM 664 N N . GLY A 1 83 ? 8.43 -13.367 -9.539 1 97.75 83 GLY A N 1
ATOM 665 C CA . GLY A 1 83 ? 9.484 -12.367 -9.602 1 97.75 83 GLY A CA 1
ATOM 666 C C . GLY A 1 83 ? 10.266 -12.414 -10.898 1 97.75 83 GLY A C 1
ATOM 667 O O . GLY A 1 83 ? 10.781 -13.461 -11.289 1 97.75 83 GLY A O 1
ATOM 668 N N . ASN A 1 84 ? 10.32 -11.234 -11.57 1 98.31 84 ASN A N 1
ATOM 669 C CA . ASN A 1 84 ? 11.188 -11.109 -12.734 1 98.31 84 ASN A CA 1
ATOM 670 C C . ASN A 1 84 ? 12.609 -10.711 -12.344 1 98.31 84 ASN A C 1
ATOM 672 O O . ASN A 1 84 ? 13.531 -10.836 -13.148 1 98.31 84 ASN A O 1
ATOM 676 N N . GLU A 1 85 ? 12.766 -10.258 -11.195 1 96.81 85 GLU A N 1
ATOM 677 C CA . GLU A 1 85 ? 13.977 -9.953 -10.438 1 96.81 85 GLU A CA 1
ATOM 678 C C . GLU A 1 85 ? 13.695 -9.93 -8.938 1 96.81 85 GLU A C 1
ATOM 680 O O . GLU A 1 85 ? 12.578 -10.203 -8.5 1 96.81 85 GLU A O 1
ATOM 685 N N . GLU A 1 86 ? 14.734 -9.68 -8.172 1 95.25 86 GLU A N 1
ATOM 686 C CA . GLU A 1 86 ? 14.469 -9.484 -6.75 1 95.25 86 GLU A CA 1
ATOM 687 C C . GLU A 1 86 ? 13.539 -8.297 -6.523 1 95.25 86 GLU A C 1
ATOM 689 O O . GLU A 1 86 ? 13.867 -7.164 -6.879 1 95.25 86 GLU A O 1
ATOM 694 N N . SER A 1 87 ? 12.344 -8.594 -6 1 95.81 87 SER A N 1
ATOM 695 C CA . SER A 1 87 ? 11.289 -7.594 -5.906 1 95.81 87 SER A CA 1
ATOM 696 C C . SER A 1 87 ? 10.68 -7.562 -4.508 1 95.81 87 SER A C 1
ATOM 698 O O . SER A 1 87 ? 10.734 -8.555 -3.779 1 95.81 87 SER A O 1
ATOM 700 N N . GLN A 1 88 ? 10.195 -6.383 -4.129 1 95.94 88 GLN A N 1
ATOM 701 C CA . GLN A 1 88 ? 9.461 -6.18 -2.889 1 95.94 88 GLN A CA 1
ATOM 702 C C . GLN A 1 88 ? 7.984 -5.914 -3.164 1 95.94 88 GLN A C 1
ATOM 704 O O . GLN A 1 88 ? 7.641 -5.004 -3.92 1 95.94 88 GLN A O 1
ATOM 709 N N . VAL A 1 89 ? 7.141 -6.754 -2.541 1 97.12 89 VAL A N 1
ATOM 710 C CA . VAL A 1 89 ? 5.703 -6.641 -2.77 1 97.12 89 VAL A CA 1
ATOM 711 C C . VAL A 1 89 ? 4.977 -6.5 -1.432 1 97.12 89 VAL A C 1
ATOM 713 O O . VAL A 1 89 ? 5.273 -7.223 -0.479 1 97.12 89 VAL A O 1
ATOM 716 N N . LEU A 1 90 ? 4.098 -5.547 -1.347 1 97.38 90 LEU A N 1
ATOM 717 C CA . LEU A 1 90 ? 3.252 -5.363 -0.172 1 97.38 90 LEU A CA 1
ATOM 718 C C . LEU A 1 90 ? 1.804 -5.727 -0.482 1 97.38 90 LEU A C 1
ATOM 720 O O . LEU A 1 90 ? 1.264 -5.32 -1.513 1 97.38 90 LEU A O 1
ATOM 724 N N . VAL A 1 91 ? 1.199 -6.543 0.329 1 97.5 91 VAL A N 1
ATOM 725 C CA . VAL A 1 91 ? -0.201 -6.922 0.169 1 97.5 91 VAL A CA 1
ATOM 726 C C . VAL A 1 91 ? -1.016 -6.402 1.351 1 97.5 91 VAL A C 1
ATOM 728 O O . VAL A 1 91 ? -0.706 -6.703 2.506 1 97.5 91 VAL A O 1
ATOM 731 N N . VAL A 1 92 ? -2.006 -5.605 1.095 1 97 92 VAL A N 1
ATOM 732 C CA . VAL A 1 92 ? -2.938 -5.105 2.102 1 97 92 VAL A CA 1
ATOM 733 C C . VAL A 1 92 ? -4.246 -5.887 2.027 1 97 92 VAL A C 1
ATOM 735 O O . VAL A 1 92 ? -4.977 -5.793 1.038 1 97 92 VAL A O 1
ATOM 738 N N . LEU A 1 93 ? -4.531 -6.688 3.025 1 96 93 LEU A N 1
ATOM 739 C CA . LEU A 1 93 ? -5.762 -7.465 3.115 1 96 93 LEU A CA 1
ATOM 740 C C . LEU A 1 93 ? -6.742 -6.828 4.09 1 96 93 LEU A C 1
ATOM 742 O O . LEU A 1 93 ? -6.363 -6.449 5.203 1 96 93 LEU A O 1
ATOM 746 N N . HIS A 1 94 ? -7.938 -6.57 3.66 1 93.69 94 HIS A N 1
ATOM 747 C CA . HIS A 1 94 ? -8.992 -6.109 4.559 1 93.69 94 HIS A CA 1
ATOM 748 C C . HIS A 1 94 ? -10.031 -7.199 4.789 1 93.69 94 HIS A C 1
ATOM 750 O O . HIS A 1 94 ? -10.648 -7.688 3.84 1 93.69 94 HIS A O 1
ATOM 756 N N . LYS A 1 95 ? -10.172 -7.609 6.008 1 85.69 95 LYS A N 1
ATOM 757 C CA . LYS A 1 95 ? -11 -8.742 6.402 1 85.69 95 LYS A CA 1
ATOM 758 C C . LYS A 1 95 ? -12.461 -8.328 6.543 1 85.69 95 LYS A C 1
ATOM 760 O O . LYS A 1 95 ? -12.758 -7.219 6.98 1 85.69 95 LYS A O 1
ATOM 765 N N . MET B 1 1 ? -10.883 -8.641 -16.828 1 76 1 MET B N 1
ATOM 766 C CA . MET B 1 1 ? -9.625 -8.023 -17.234 1 76 1 MET B CA 1
ATOM 767 C C . MET B 1 1 ? -8.906 -7.41 -16.031 1 76 1 MET B C 1
ATOM 769 O O . MET B 1 1 ? -9.539 -6.809 -15.164 1 76 1 MET B O 1
ATOM 773 N N . ILE B 1 2 ? -7.605 -7.828 -15.961 1 85.44 2 ILE B N 1
ATOM 774 C CA . ILE B 1 2 ? -6.863 -7.32 -14.812 1 85.44 2 ILE B CA 1
ATOM 775 C C . ILE B 1 2 ? -6.586 -5.828 -14.992 1 85.44 2 ILE B C 1
ATOM 777 O O . ILE B 1 2 ? -6.023 -5.414 -16.016 1 85.44 2 ILE B O 1
ATOM 781 N N . LYS B 1 3 ? -7.102 -5.078 -14.172 1 87.25 3 LYS B N 1
ATOM 782 C CA . LYS B 1 3 ? -6.797 -3.652 -14.234 1 87.25 3 LYS B CA 1
ATOM 783 C C . LYS B 1 3 ? -5.605 -3.307 -13.344 1 87.25 3 LYS B C 1
ATOM 785 O O . LYS B 1 3 ? -5.668 -3.471 -12.125 1 87.25 3 LYS B O 1
ATOM 790 N N . VAL B 1 4 ? -4.406 -2.828 -14.031 1 89.94 4 VAL B N 1
ATOM 791 C CA . VAL B 1 4 ? -3.221 -2.373 -13.305 1 89.94 4 VAL B CA 1
ATOM 792 C C . VAL B 1 4 ? -3.236 -0.85 -13.195 1 89.94 4 VAL B C 1
ATOM 794 O O . VAL B 1 4 ? -3.424 -0.151 -14.195 1 89.94 4 VAL B O 1
ATOM 797 N N . TYR B 1 5 ? -3.094 -0.4 -12.055 1 90.06 5 TYR B N 1
ATOM 798 C CA . TYR B 1 5 ? -3.025 1.04 -11.844 1 90.06 5 TYR B CA 1
ATOM 799 C C . TYR B 1 5 ? -1.578 1.504 -11.719 1 90.06 5 TYR B C 1
ATOM 801 O O . TYR B 1 5 ? -0.79 0.908 -10.977 1 90.06 5 TYR B O 1
ATOM 809 N N . LYS B 1 6 ? -1.288 2.555 -12.406 1 88.69 6 LYS B N 1
ATOM 810 C CA . LYS B 1 6 ? 0.069 3.088 -12.477 1 88.69 6 LYS B CA 1
ATOM 811 C C . LYS B 1 6 ? 0.147 4.477 -11.852 1 88.69 6 LYS B C 1
ATOM 813 O O . LYS B 1 6 ? -0.689 5.34 -12.141 1 88.69 6 LYS B O 1
ATOM 818 N N . LEU B 1 7 ? 1.124 4.566 -11.008 1 86 7 LEU B N 1
ATOM 819 C CA . LEU B 1 7 ? 1.304 5.867 -10.375 1 86 7 LEU B CA 1
ATOM 820 C C . LEU B 1 7 ? 2.068 6.82 -11.289 1 86 7 LEU B C 1
ATOM 822 O O . LEU B 1 7 ? 3.01 6.41 -11.969 1 86 7 LEU B O 1
ATOM 826 N N . ASN B 1 8 ? 1.539 7.973 -11.391 1 80.5 8 ASN B N 1
ATOM 827 C CA . ASN B 1 8 ? 2.324 9.008 -12.055 1 80.5 8 ASN B CA 1
ATOM 828 C C . ASN B 1 8 ? 3.303 9.672 -11.086 1 80.5 8 ASN B C 1
ATOM 830 O O . ASN B 1 8 ? 2.916 10.547 -10.305 1 80.5 8 ASN B O 1
ATOM 834 N N . LEU B 1 9 ? 4.469 9.25 -11.117 1 77.81 9 LEU B N 1
ATOM 835 C CA . LEU B 1 9 ? 5.461 9.688 -10.141 1 77.81 9 LEU B CA 1
ATOM 836 C C . LEU B 1 9 ? 5.859 11.141 -10.398 1 77.81 9 LEU B C 1
ATOM 838 O O . LEU B 1 9 ? 6.543 11.75 -9.57 1 77.81 9 LEU B O 1
ATOM 842 N N . GLU B 1 10 ? 5.363 11.664 -11.57 1 74.5 10 GLU B N 1
ATOM 843 C CA . GLU B 1 10 ? 5.664 13.047 -11.898 1 74.5 10 GLU B CA 1
ATOM 844 C C . GLU B 1 10 ? 4.469 13.961 -11.617 1 74.5 10 GLU B C 1
ATOM 846 O O . GLU B 1 10 ? 4.586 15.18 -11.68 1 74.5 10 GLU B O 1
ATOM 851 N N . ALA B 1 11 ? 3.387 13.398 -11.391 1 65.56 11 ALA B N 1
ATOM 852 C CA . ALA B 1 11 ? 2.182 14.211 -11.227 1 65.56 11 ALA B CA 1
ATOM 853 C C . ALA B 1 11 ? 2.225 14.992 -9.922 1 65.56 11 ALA B C 1
ATOM 855 O O . ALA B 1 11 ? 2.814 14.539 -8.938 1 65.56 11 ALA B O 1
ATOM 856 N N . LYS B 1 12 ? 1.949 16.297 -9.945 1 63.97 12 LYS B N 1
ATOM 857 C CA . LYS B 1 12 ? 2.242 17.312 -8.93 1 63.97 12 LYS B CA 1
ATOM 858 C C . LYS B 1 12 ? 1.54 16.984 -7.613 1 63.97 12 LYS B C 1
ATOM 860 O O . LYS B 1 12 ? 2.072 17.25 -6.535 1 63.97 12 LYS B O 1
ATOM 865 N N . GLU B 1 13 ? 0.088 16.547 -7.477 1 76.5 13 GLU B N 1
ATOM 866 C CA . GLU B 1 13 ? -0.367 16.641 -6.094 1 76.5 13 GLU B CA 1
ATOM 867 C C . GLU B 1 13 ? -0.964 15.312 -5.629 1 76.5 13 GLU B C 1
ATOM 869 O O . GLU B 1 13 ? -0.236 14.414 -5.207 1 76.5 13 GLU B O 1
ATOM 874 N N . ILE B 1 14 ? -2.193 15.117 -5.617 1 89.25 14 ILE B N 1
ATOM 875 C CA . ILE B 1 14 ? -2.904 13.953 -5.102 1 89.25 14 ILE B CA 1
ATOM 876 C C . ILE B 1 14 ? -3.67 13.273 -6.238 1 89.25 14 ILE B C 1
ATOM 878 O O . ILE B 1 14 ? -4.551 13.883 -6.848 1 89.25 14 ILE B O 1
ATOM 882 N N . GLU B 1 15 ? -3.145 12.148 -6.613 1 91.94 15 GLU B N 1
ATOM 883 C CA . GLU B 1 15 ? -3.875 11.328 -7.57 1 91.94 15 GLU B CA 1
ATOM 884 C C . GLU B 1 15 ? -4.836 10.375 -6.863 1 91.94 15 GLU B C 1
ATOM 886 O O . GLU B 1 15 ? -4.457 9.703 -5.902 1 91.94 15 GLU B O 1
ATOM 891 N N . LYS B 1 16 ? -6.125 10.398 -7.293 1 91.5 16 LYS B N 1
ATOM 892 C CA . LYS B 1 16 ? -7.141 9.531 -6.703 1 91.5 16 LYS B CA 1
ATOM 893 C C . LYS B 1 16 ? -7.52 8.398 -7.652 1 91.5 16 LYS B C 1
ATOM 895 O O . LYS B 1 16 ? -7.766 8.625 -8.836 1 91.5 16 LYS B O 1
ATOM 900 N N . PHE B 1 17 ? -7.438 7.199 -7.059 1 89.25 17 PHE B N 1
ATOM 901 C CA . PHE B 1 17 ? -7.848 6.016 -7.801 1 89.25 17 PHE B CA 1
ATOM 902 C C . PHE B 1 17 ? -9.062 5.359 -7.152 1 89.25 17 PHE B C 1
ATOM 904 O O . PHE B 1 17 ? -8.961 4.824 -6.047 1 89.25 17 PHE B O 1
ATOM 911 N N . ASN B 1 18 ? -10.188 5.582 -7.727 1 78.69 18 ASN B N 1
ATOM 912 C CA . ASN B 1 18 ? -11.391 4.918 -7.223 1 78.69 18 ASN B CA 1
ATOM 913 C C . ASN B 1 18 ? -11.641 3.594 -7.945 1 78.69 18 ASN B C 1
ATOM 915 O O . ASN B 1 18 ? -12.062 3.584 -9.102 1 78.69 18 ASN B O 1
ATOM 919 N N . GLN B 1 19 ? -11.188 2.525 -7.34 1 68.44 19 GLN B N 1
ATOM 920 C CA . GLN B 1 19 ? -11.18 1.227 -8.008 1 68.44 19 GLN B CA 1
ATOM 921 C C . GLN B 1 19 ? -12.562 0.586 -7.977 1 68.44 19 GLN B C 1
ATOM 923 O O . GLN B 1 19 ? -12.984 -0.035 -8.953 1 68.44 19 GLN B O 1
ATOM 928 N N . ASN B 1 20 ? -13.133 0.582 -6.809 1 79.81 20 ASN B N 1
ATOM 929 C CA . ASN B 1 20 ? -14.461 0.012 -6.598 1 79.81 20 ASN B CA 1
ATOM 930 C C 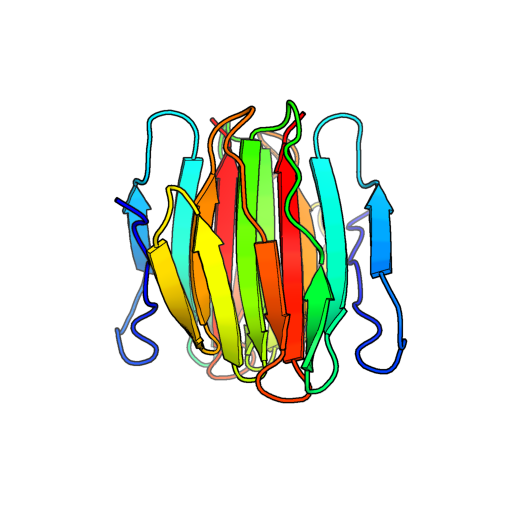. ASN B 1 20 ? -15.18 0.689 -5.438 1 79.81 20 ASN B C 1
ATOM 932 O O . ASN B 1 20 ? -14.812 1.787 -5.023 1 79.81 20 ASN B O 1
ATOM 936 N N . ASN B 1 21 ? -16.219 0.127 -5.035 1 84.75 21 ASN B N 1
ATOM 937 C CA . ASN B 1 21 ? -17.016 0.772 -4 1 84.75 21 ASN B CA 1
ATOM 938 C C . ASN B 1 21 ? -16.391 0.595 -2.617 1 84.75 21 ASN B C 1
ATOM 940 O O . ASN B 1 21 ? -16.781 1.276 -1.666 1 84.75 21 ASN B O 1
ATOM 944 N N . ARG B 1 22 ? -15.352 -0.178 -2.59 1 91.12 22 ARG B N 1
ATOM 945 C CA . ARG B 1 22 ? -14.852 -0.519 -1.261 1 91.12 22 ARG B CA 1
ATOM 946 C C . ARG B 1 22 ? -13.516 0.156 -0.984 1 91.12 22 ARG B C 1
ATOM 948 O O . ARG B 1 22 ? -13.203 0.492 0.161 1 91.12 22 ARG B O 1
ATOM 955 N N . PHE B 1 23 ? -12.75 0.354 -2.094 1 93.88 23 PHE B N 1
ATOM 956 C CA . PHE B 1 23 ? -11.43 0.946 -1.899 1 93.88 23 PHE B CA 1
ATOM 957 C C . PHE B 1 23 ? -11.336 2.295 -2.6 1 93.88 23 PHE B C 1
ATOM 959 O O . PHE B 1 23 ? -11.891 2.477 -3.688 1 93.88 23 PHE B O 1
ATOM 966 N N . SER B 1 24 ? -10.727 3.199 -1.944 1 94.81 24 SER B N 1
ATOM 967 C CA . SER B 1 24 ? -10.164 4.406 -2.551 1 94.81 24 SER B CA 1
ATOM 968 C C . SER B 1 24 ? -8.664 4.496 -2.318 1 94.81 24 SER B C 1
ATOM 970 O O . SER B 1 24 ? -8.188 4.332 -1.192 1 94.81 24 SER B O 1
ATOM 972 N N . ILE B 1 25 ? -7.863 4.66 -3.408 1 95.81 25 ILE B N 1
ATOM 973 C CA . ILE B 1 25 ? -6.414 4.754 -3.287 1 95.81 25 ILE B CA 1
ATOM 974 C C . ILE B 1 25 ? -5.949 6.152 -3.686 1 95.81 25 ILE B C 1
ATOM 976 O O . ILE B 1 25 ? -6.391 6.691 -4.703 1 95.81 25 ILE B O 1
ATOM 980 N N . ARG B 1 26 ? -5.133 6.676 -2.861 1 95.88 26 ARG B N 1
ATOM 981 C CA . ARG B 1 26 ? -4.57 7.996 -3.129 1 95.88 26 ARG B CA 1
ATOM 982 C C . ARG B 1 26 ? -3.053 7.93 -3.25 1 95.88 26 ARG B C 1
ATOM 984 O O . ARG B 1 26 ? -2.389 7.273 -2.445 1 95.88 26 ARG B O 1
ATOM 991 N N . HIS B 1 27 ? -2.588 8.531 -4.312 1 96.31 27 HIS B N 1
ATOM 992 C CA . HIS B 1 27 ? -1.153 8.75 -4.469 1 96.31 27 HIS B CA 1
ATOM 993 C C . HIS B 1 27 ? -0.785 10.211 -4.242 1 96.31 27 HIS B C 1
ATOM 995 O O . HIS B 1 27 ? -1.271 11.094 -4.949 1 96.31 27 HIS B O 1
ATOM 1001 N N . ILE B 1 28 ? 0.052 10.453 -3.256 1 96.75 28 ILE B N 1
ATOM 1002 C CA . ILE B 1 28 ? 0.444 11.805 -2.883 1 96.75 28 ILE B CA 1
ATOM 1003 C C . ILE B 1 28 ? 1.915 12.031 -3.225 1 96.75 28 ILE B C 1
ATOM 1005 O O . ILE B 1 28 ? 2.793 11.336 -2.709 1 96.75 28 ILE B O 1
ATOM 1009 N N . HIS B 1 29 ? 2.145 12.898 -4.082 1 95.94 29 HIS B N 1
ATOM 1010 C CA . HIS B 1 29 ? 3.482 13.445 -4.277 1 95.94 29 HIS B CA 1
ATOM 1011 C C . HIS B 1 29 ? 3.766 14.578 -3.303 1 95.94 29 HIS B C 1
ATOM 1013 O O . HIS B 1 29 ? 3.242 15.688 -3.463 1 95.94 29 HIS B O 1
ATOM 1019 N N . LEU B 1 30 ? 4.555 14.297 -2.334 1 96.12 30 LEU B N 1
ATOM 1020 C CA . LEU B 1 30 ? 4.805 15.266 -1.267 1 96.12 30 LEU B CA 1
ATOM 1021 C C . LEU B 1 30 ? 6.176 15.906 -1.423 1 96.12 30 LEU B C 1
ATOM 1023 O O . LEU B 1 30 ? 7.203 15.25 -1.241 1 96.12 30 LEU B O 1
ATOM 1027 N N . MET B 1 31 ? 6.207 17.156 -1.699 1 95.56 31 MET B N 1
ATOM 1028 C CA . MET B 1 31 ? 7.465 17.875 -1.911 1 95.56 31 MET B CA 1
ATOM 1029 C C . MET B 1 31 ? 8.109 18.25 -0.58 1 95.56 31 MET B C 1
ATOM 1031 O O . MET B 1 31 ? 7.477 18.141 0.472 1 95.56 31 MET B O 1
ATOM 1035 N N . LEU B 1 32 ? 9.32 18.641 -0.716 1 96.31 32 LEU B N 1
ATOM 1036 C CA . LEU B 1 32 ? 10.008 19.109 0.477 1 96.31 32 LEU B CA 1
ATOM 1037 C C . LEU B 1 32 ? 9.18 20.156 1.21 1 96.31 32 LEU B C 1
ATOM 1039 O O . LEU B 1 32 ? 8.703 21.109 0.6 1 96.31 32 LEU B O 1
ATOM 1043 N N . ASN B 1 33 ? 8.875 19.891 2.475 1 97 33 ASN B N 1
ATOM 1044 C CA . ASN B 1 33 ? 8.219 20.797 3.41 1 97 33 ASN B CA 1
ATOM 1045 C C . ASN B 1 33 ? 6.727 20.922 3.107 1 97 33 ASN B C 1
ATOM 1047 O O . ASN B 1 33 ? 6.012 21.641 3.803 1 97 33 ASN B O 1
ATOM 1051 N N . GLN B 1 34 ? 6.32 20.297 2.064 1 96.88 34 GLN B N 1
ATOM 1052 C CA . GLN B 1 34 ? 4.879 20.281 1.831 1 96.88 34 GLN B CA 1
ATOM 1053 C C . GLN B 1 34 ? 4.16 19.469 2.902 1 96.88 34 GLN B C 1
ATOM 1055 O O . GLN B 1 34 ? 4.668 18.438 3.35 1 96.88 34 GLN B O 1
ATOM 1060 N N . GLU B 1 35 ? 2.93 19.969 3.215 1 96.94 35 GLU B N 1
ATOM 1061 C CA . GLU B 1 35 ? 2.193 19.312 4.293 1 96.94 35 GLU B CA 1
ATOM 1062 C C . GLU B 1 35 ? 0.761 19 3.873 1 96.94 35 GLU B C 1
ATOM 1064 O O . GLU B 1 35 ? 0.126 19.797 3.174 1 96.94 35 GLU B O 1
ATOM 1069 N N . ILE B 1 36 ? 0.286 17.844 4.273 1 97.5 36 ILE B N 1
ATOM 1070 C CA . ILE B 1 36 ? -1.143 17.562 4.383 1 97.5 36 ILE B CA 1
ATOM 1071 C C . ILE B 1 36 ? -1.607 17.828 5.816 1 97.5 36 ILE B C 1
ATOM 1073 O O . ILE B 1 36 ? -1.223 17.109 6.738 1 97.5 36 ILE B O 1
ATOM 1077 N N . PRO B 1 37 ? -2.359 18.859 5.949 1 97.81 37 PRO B N 1
ATOM 1078 C CA . PRO B 1 37 ? -2.723 19.25 7.316 1 97.81 37 PRO B CA 1
ATOM 1079 C C . PRO B 1 37 ? -3.547 18.172 8.031 1 97.81 37 PRO B C 1
ATOM 1081 O O . PRO B 1 37 ? -4.078 17.266 7.395 1 97.81 37 PRO B O 1
ATOM 1084 N N . THR B 1 38 ? -3.641 18.359 9.3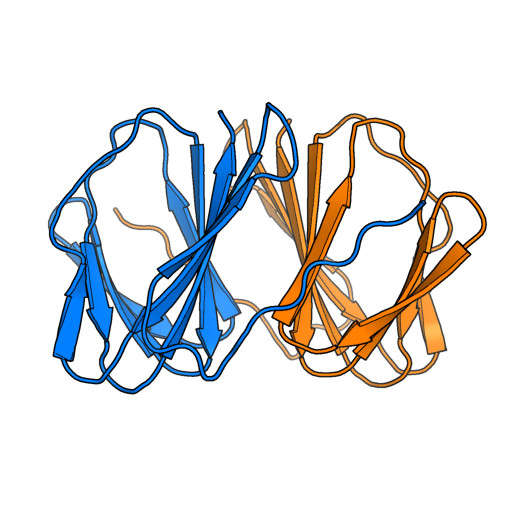67 1 97.81 38 THR B N 1
ATOM 1085 C CA . THR B 1 38 ? -4.359 17.406 10.203 1 97.81 38 THR B CA 1
ATOM 1086 C C . THR B 1 38 ? -5.793 17.234 9.711 1 97.81 38 THR B C 1
ATOM 1088 O O . THR B 1 38 ? -6.492 18.203 9.453 1 97.81 38 THR B O 1
ATOM 1091 N N . HIS B 1 39 ? -6.195 15.953 9.516 1 97.94 39 HIS B N 1
ATOM 1092 C CA . HIS B 1 39 ? -7.551 15.586 9.109 1 97.94 39 HIS B CA 1
ATOM 1093 C C . HIS B 1 39 ? -7.898 14.172 9.562 1 97.94 39 HIS B C 1
ATOM 1095 O O . HIS B 1 39 ? -7.059 13.484 10.148 1 97.94 39 HIS B O 1
ATOM 1101 N N . SER B 1 40 ? -9.102 13.781 9.422 1 96.75 40 SER B N 1
ATOM 1102 C CA . SER B 1 40 ? -9.562 12.414 9.664 1 96.75 40 SER B CA 1
ATOM 1103 C C . SER B 1 40 ? -10.57 11.984 8.609 1 96.75 40 SER B C 1
ATOM 1105 O O . SER B 1 40 ? -11.016 12.789 7.793 1 96.75 40 SER B O 1
ATOM 1107 N N . SER B 1 41 ? -10.75 10.742 8.516 1 95.12 41 SER B N 1
ATOM 1108 C CA . SER B 1 41 ? -11.766 10.195 7.625 1 95.12 41 SER B CA 1
ATOM 1109 C C . SER B 1 41 ? -12.492 9.023 8.281 1 95.12 41 SER B C 1
ATOM 1111 O O . SER B 1 41 ? -12.023 8.469 9.281 1 95.12 41 SER B O 1
ATOM 1113 N N . SER B 1 42 ? -13.602 8.656 7.754 1 95.94 42 SER B N 1
ATOM 1114 C CA . SER B 1 42 ? -14.398 7.582 8.328 1 95.94 42 SER B CA 1
ATOM 1115 C C . SER B 1 42 ? -13.938 6.219 7.816 1 95.94 42 SER B C 1
ATOM 1117 O O . SER B 1 42 ? -14.484 5.188 8.211 1 95.94 42 SER B O 1
ATOM 1119 N N . SER B 1 43 ? -12.906 6.18 6.988 1 95.06 43 SER B N 1
ATOM 1120 C CA . SER B 1 43 ? -12.453 4.934 6.387 1 95.06 43 SER B CA 1
ATOM 1121 C C . SER B 1 43 ? -11.297 4.328 7.176 1 95.06 43 SER B C 1
ATOM 1123 O O . SER B 1 43 ? -10.531 5.051 7.82 1 95.06 43 SER B O 1
ATOM 1125 N N . ASP B 1 44 ? -11.203 2.992 7.145 1 94.62 44 ASP B N 1
ATOM 1126 C CA . ASP B 1 44 ? -9.953 2.311 7.477 1 94.62 44 ASP B CA 1
ATOM 1127 C C . ASP B 1 44 ? -8.859 2.645 6.469 1 94.62 44 ASP B C 1
ATOM 1129 O O . ASP B 1 44 ? -9.109 2.666 5.262 1 94.62 44 ASP B O 1
ATOM 1133 N N . LYS B 1 45 ? -7.652 2.91 7.047 1 95.88 45 LYS B N 1
ATOM 1134 C CA . LYS B 1 45 ? -6.641 3.344 6.09 1 95.88 45 LYS B CA 1
ATOM 1135 C C . LYS B 1 45 ? -5.293 2.688 6.375 1 95.88 45 LYS B C 1
ATOM 1137 O O . LYS B 1 45 ? -4.969 2.406 7.531 1 95.88 45 LYS B O 1
ATOM 1142 N N . VAL B 1 46 ? -4.531 2.486 5.402 1 96.88 46 VAL B N 1
ATOM 1143 C CA . VAL B 1 46 ? -3.1 2.209 5.484 1 96.88 46 VAL B CA 1
ATOM 1144 C C . VAL B 1 46 ? -2.322 3.285 4.73 1 96.88 46 VAL B C 1
ATOM 1146 O O . VAL B 1 46 ? -2.633 3.594 3.576 1 96.88 46 VAL B O 1
ATOM 1149 N N . VAL B 1 47 ? -1.348 3.914 5.344 1 98 47 VAL B N 1
ATOM 1150 C CA . VAL B 1 47 ? -0.46 4.891 4.719 1 98 47 VAL B CA 1
ATOM 1151 C C . VAL B 1 47 ? 0.923 4.277 4.52 1 98 47 VAL B C 1
ATOM 1153 O O . VAL B 1 47 ? 1.55 3.816 5.477 1 98 47 VAL B O 1
ATOM 1156 N N . ILE B 1 48 ? 1.395 4.27 3.312 1 97.56 48 ILE B N 1
ATOM 1157 C CA . ILE B 1 48 ? 2.643 3.611 2.939 1 97.56 48 ILE B CA 1
ATOM 1158 C C . ILE B 1 48 ? 3.582 4.621 2.283 1 97.56 48 ILE B C 1
ATOM 1160 O O . ILE B 1 48 ? 3.189 5.328 1.354 1 97.56 48 ILE B O 1
ATOM 1164 N N . VAL B 1 49 ? 4.848 4.648 2.719 1 97.25 49 VAL B N 1
ATOM 1165 C CA . VAL B 1 49 ? 5.852 5.453 2.031 1 97.25 49 VAL B CA 1
ATOM 1166 C C . VAL B 1 49 ? 6.52 4.621 0.938 1 97.25 49 VAL B C 1
ATOM 1168 O O . VAL B 1 49 ? 7.152 3.602 1.226 1 97.25 49 VAL B O 1
ATOM 1171 N N . LEU B 1 50 ? 6.34 5.062 -0.26 1 95.12 50 LEU B N 1
ATOM 1172 C CA . LEU B 1 50 ? 6.91 4.328 -1.385 1 95.12 50 LEU B CA 1
ATOM 1173 C C . LEU B 1 50 ? 8.352 4.746 -1.631 1 95.12 50 LEU B C 1
ATOM 1175 O O . LEU B 1 50 ? 9.203 3.906 -1.948 1 95.12 50 LEU B O 1
ATOM 1179 N N . GLU B 1 51 ? 8.578 6.027 -1.594 1 93.81 51 GLU B N 1
ATOM 1180 C CA . GLU B 1 51 ? 9.906 6.574 -1.853 1 93.81 51 GLU B CA 1
ATOM 1181 C C . GLU B 1 51 ? 10.266 7.656 -0.839 1 93.81 51 GLU B C 1
ATOM 1183 O O . GLU B 1 51 ? 9.422 8.469 -0.468 1 93.81 51 GLU B O 1
ATOM 1188 N N . ASP B 1 52 ? 11.469 7.621 -0.4 1 95.75 52 ASP B N 1
ATOM 1189 C CA . ASP B 1 52 ? 12.125 8.617 0.443 1 95.75 52 ASP B CA 1
ATOM 1190 C C . ASP B 1 52 ? 11.484 8.664 1.831 1 95.75 52 ASP B C 1
ATOM 1192 O O . ASP B 1 52 ? 11.344 7.629 2.488 1 95.75 52 ASP B O 1
ATOM 1196 N N . ASN B 1 53 ? 11.227 9.906 2.432 1 97.69 53 ASN B N 1
ATOM 1197 C CA . ASN B 1 53 ? 10.789 9.906 3.822 1 97.69 53 ASN B CA 1
ATOM 1198 C C . ASN B 1 53 ? 9.906 11.109 4.129 1 97.69 53 ASN B C 1
ATOM 1200 O O . ASN B 1 53 ? 10.055 12.172 3.516 1 97.69 53 ASN B O 1
ATOM 1204 N N . ILE B 1 54 ? 9.086 10.914 5.109 1 98.38 54 ILE B N 1
ATOM 1205 C CA . ILE B 1 54 ? 8.133 11.922 5.551 1 98.38 54 ILE B CA 1
ATOM 1206 C C . ILE B 1 54 ? 8.07 11.945 7.078 1 98.38 54 ILE B C 1
ATOM 1208 O O . ILE B 1 54 ? 8.508 11 7.734 1 98.38 54 ILE B O 1
ATOM 1212 N N . ASP B 1 55 ? 7.574 13.023 7.582 1 98.75 55 ASP B N 1
ATOM 1213 C CA . ASP B 1 55 ? 7.102 13.062 8.961 1 98.75 55 ASP B CA 1
ATOM 1214 C C . ASP B 1 55 ? 5.605 12.766 9.039 1 98.75 55 ASP B C 1
ATOM 1216 O O . ASP B 1 55 ? 4.801 13.406 8.367 1 98.75 55 ASP B O 1
ATOM 1220 N N . PHE B 1 56 ? 5.242 11.797 9.836 1 98.44 56 PHE B N 1
ATOM 1221 C CA . PHE B 1 56 ? 3.854 11.422 10.086 1 98.44 56 PHE B CA 1
ATOM 1222 C C . PHE B 1 56 ? 3.445 11.75 11.516 1 98.44 56 PHE B C 1
ATOM 1224 O O . PHE B 1 56 ? 4.129 11.367 12.469 1 98.44 56 PHE B O 1
ATOM 1231 N N . THR B 1 57 ? 2.385 12.484 11.648 1 98.19 57 THR B N 1
ATOM 1232 C CA . THR B 1 57 ? 1.945 12.922 12.969 1 98.19 57 THR B CA 1
ATOM 1233 C C . THR B 1 57 ? 0.552 12.383 13.281 1 98.19 57 THR B C 1
ATOM 1235 O O . THR B 1 57 ? -0.366 12.516 12.469 1 98.19 57 THR B O 1
ATOM 1238 N N . ALA B 1 58 ? 0.439 11.781 14.398 1 96.88 58 ALA B N 1
ATOM 1239 C CA . ALA B 1 58 ? -0.837 11.32 14.945 1 96.88 58 ALA B CA 1
ATOM 1240 C C . ALA B 1 58 ? -0.771 11.203 16.469 1 96.88 58 ALA B C 1
ATOM 1242 O O . ALA B 1 58 ? 0.312 11.047 17.031 1 96.88 58 ALA B O 1
ATOM 1243 N N . SER B 1 59 ? -1.929 11.336 17.062 1 92.88 59 SER B N 1
ATOM 1244 C CA . SER B 1 59 ? -2.045 11.18 18.516 1 92.88 59 SER B CA 1
ATOM 1245 C C . SER B 1 59 ? -1.011 12.031 19.25 1 92.88 59 SER B C 1
ATOM 1247 O O . SER B 1 59 ? -0.397 11.578 20.219 1 92.88 59 SER B O 1
ATOM 1249 N N . GLY B 1 60 ? -0.644 13.109 18.656 1 91.62 60 GLY B N 1
ATOM 1250 C CA . GLY B 1 60 ? 0.246 14.062 19.297 1 91.62 60 GLY B CA 1
ATOM 1251 C C . GLY B 1 60 ? 1.713 13.703 19.156 1 91.62 60 GLY B C 1
ATOM 1252 O O . GLY B 1 60 ? 2.574 14.32 19.781 1 91.62 60 GLY B O 1
ATOM 1253 N N . GLU B 1 61 ? 2 12.727 18.406 1 96.06 61 GLU B N 1
ATOM 1254 C CA . GLU B 1 61 ? 3.369 12.281 18.156 1 96.06 61 GLU B CA 1
ATOM 1255 C C . GLU B 1 61 ? 3.736 12.422 16.688 1 96.06 61 GLU B C 1
ATOM 1257 O O . GLU B 1 61 ? 2.883 12.258 15.812 1 96.06 61 GLU B O 1
ATOM 1262 N N . THR B 1 62 ? 5 12.719 16.438 1 97.44 62 THR B N 1
ATOM 1263 C CA . THR B 1 62 ? 5.539 12.742 15.086 1 97.44 62 THR B CA 1
ATOM 1264 C C . THR B 1 62 ? 6.617 11.68 14.906 1 97.44 62 THR B C 1
ATOM 1266 O O . THR B 1 62 ? 7.539 11.578 15.719 1 97.44 62 THR B O 1
ATOM 1269 N N . VAL B 1 63 ? 6.438 10.914 13.922 1 97.25 63 VAL B N 1
ATOM 1270 C CA . VAL B 1 63 ? 7.422 9.875 13.625 1 97.25 63 VAL B CA 1
ATOM 1271 C C . VAL B 1 63 ? 7.902 10.016 12.18 1 97.25 63 VAL B C 1
ATOM 1273 O O . VAL B 1 63 ? 7.137 10.422 11.305 1 97.25 63 VAL B O 1
ATOM 1276 N N . LYS B 1 64 ? 9.188 9.68 11.969 1 97.81 64 LYS B N 1
ATOM 1277 C CA . LYS B 1 64 ? 9.719 9.633 10.609 1 97.81 64 LYS B CA 1
ATOM 1278 C C . LYS B 1 64 ? 9.438 8.281 9.953 1 97.81 64 LYS B C 1
ATOM 1280 O O . LYS B 1 64 ? 9.656 7.234 10.562 1 97.81 64 LYS B O 1
ATOM 1285 N N . MET B 1 65 ? 8.875 8.312 8.82 1 97.12 65 MET B N 1
ATOM 1286 C CA . MET B 1 65 ? 8.664 7.121 8.008 1 97.12 65 MET B CA 1
ATOM 1287 C C . MET B 1 65 ? 9.531 7.152 6.754 1 97.12 65 MET B C 1
ATOM 1289 O O . MET B 1 65 ? 9.602 8.172 6.066 1 97.12 65 MET B O 1
ATOM 1293 N N . ILE B 1 66 ? 10.203 6.027 6.492 1 96.5 66 ILE B N 1
ATOM 1294 C CA . ILE B 1 66 ? 11.023 5.91 5.293 1 96.5 66 ILE B CA 1
ATOM 1295 C C . ILE B 1 66 ? 10.391 4.914 4.328 1 96.5 66 ILE B C 1
ATOM 1297 O O . ILE B 1 66 ? 9.375 4.293 4.645 1 96.5 66 ILE B O 1
ATOM 1301 N N . SER B 1 67 ? 10.969 4.863 3.154 1 94.12 67 SER B N 1
ATOM 1302 C CA . SER B 1 67 ? 10.453 3.957 2.135 1 94.12 67 SER B CA 1
ATOM 1303 C C . SER B 1 67 ? 10.203 2.564 2.705 1 94.12 67 SER B C 1
ATOM 1305 O O . SER B 1 67 ? 11.078 1.998 3.371 1 94.12 67 SER B O 1
ATOM 1307 N N . GLY B 1 68 ? 8.992 2.127 2.463 1 92.5 68 GLY B N 1
ATOM 1308 C CA . GLY B 1 68 ? 8.617 0.802 2.934 1 92.5 68 GLY B CA 1
ATOM 1309 C C . GLY B 1 68 ? 7.848 0.828 4.238 1 92.5 68 GLY B C 1
ATOM 1310 O O . GLY B 1 68 ? 7.133 -0.124 4.562 1 92.5 68 GLY B O 1
ATOM 1311 N N . ASP B 1 69 ? 8.055 1.856 5.047 1 95 69 ASP B N 1
ATOM 1312 C CA . ASP B 1 69 ? 7.316 1.986 6.297 1 95 69 ASP B CA 1
ATOM 1313 C C . ASP B 1 69 ? 5.828 2.193 6.03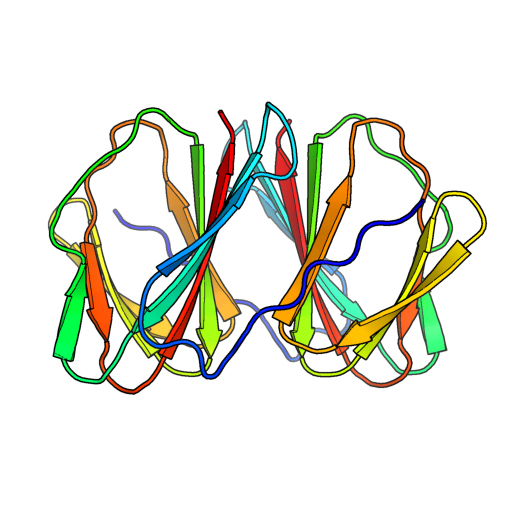5 1 95 69 ASP B C 1
ATOM 1315 O O . ASP B 1 69 ? 5.445 2.76 5.008 1 95 69 ASP B O 1
ATOM 1319 N N . PHE B 1 70 ? 5 1.77 6.945 1 96.62 70 PHE B N 1
ATOM 1320 C CA . PHE B 1 70 ? 3.576 2.059 6.828 1 96.62 70 PHE B CA 1
ATOM 1321 C C . PHE B 1 70 ? 2.926 2.16 8.203 1 96.62 70 PHE B C 1
ATOM 1323 O O . PHE B 1 70 ? 3.496 1.715 9.195 1 96.62 70 PHE B O 1
ATOM 1330 N N . VAL B 1 71 ? 1.766 2.789 8.312 1 96.62 71 VAL B N 1
ATOM 1331 C CA . VAL B 1 71 ? 0.923 2.863 9.5 1 96.62 71 VAL B CA 1
ATOM 1332 C C . VAL B 1 71 ? -0.505 2.453 9.148 1 96.62 71 VAL B C 1
ATOM 1334 O O . VAL B 1 71 ? -0.943 2.623 8.008 1 96.62 71 VAL B O 1
ATOM 1337 N N . VAL B 1 72 ? -1.188 1.815 10.07 1 96.12 72 VAL B N 1
ATOM 1338 C CA . VAL B 1 72 ? -2.604 1.478 9.961 1 96.12 72 VAL B CA 1
ATOM 1339 C C . VAL B 1 72 ? -3.426 2.428 10.828 1 96.12 72 VAL B C 1
ATOM 1341 O O . VAL B 1 72 ? -3.113 2.635 12.008 1 96.12 72 VAL B O 1
ATOM 1344 N N . LEU B 1 73 ? -4.371 3.021 10.25 1 94.75 73 LEU B N 1
ATOM 1345 C CA . LEU B 1 73 ? -5.195 4 10.945 1 94.75 73 LEU B CA 1
ATOM 1346 C C . LEU B 1 73 ? -6.641 3.529 11.039 1 94.75 73 LEU B C 1
ATOM 1348 O O . LEU B 1 73 ? -7.207 3.051 10.055 1 94.75 73 LEU B O 1
ATOM 1352 N N . GLU B 1 74 ? -7.172 3.619 12.203 1 93.5 74 GLU B N 1
ATOM 1353 C CA . GLU B 1 74 ? -8.594 3.373 12.406 1 93.5 74 GLU B CA 1
ATOM 1354 C C . GLU B 1 74 ? -9.43 4.59 12 1 93.5 74 GLU B C 1
ATOM 1356 O O . GLU B 1 74 ? -8.898 5.699 11.891 1 93.5 74 GLU B O 1
ATOM 1361 N N . PRO B 1 75 ? -10.75 4.332 11.758 1 95.56 75 PRO B N 1
ATOM 1362 C CA . PRO B 1 75 ? -11.617 5.469 11.43 1 95.56 75 PRO B CA 1
ATOM 1363 C C . PRO B 1 75 ? -11.531 6.586 12.469 1 95.56 75 PRO B C 1
ATOM 1365 O O . PRO B 1 75 ? -11.445 6.316 13.672 1 95.56 75 PRO B O 1
ATOM 1368 N N . GLU B 1 76 ? -11.445 7.824 11.969 1 96.75 76 GLU B N 1
ATOM 1369 C CA . GLU B 1 76 ? -11.555 9.055 12.742 1 96.75 76 GLU B CA 1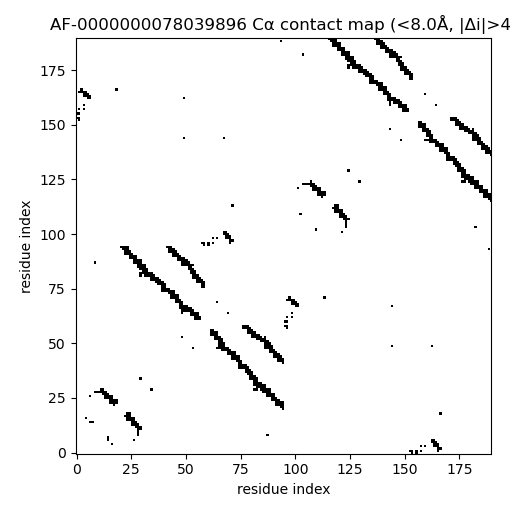
ATOM 1370 C C . GLU B 1 76 ? -10.234 9.391 13.43 1 96.75 76 GLU B C 1
ATOM 1372 O O . GLU B 1 76 ? -10.148 10.367 14.18 1 96.75 76 GLU B O 1
ATOM 1377 N N . GLU B 1 77 ? -9.25 8.578 13.242 1 95.25 77 GLU B N 1
ATOM 1378 C CA . GLU B 1 77 ? -7.945 8.906 13.805 1 95.25 77 GLU B CA 1
ATOM 1379 C C . GLU B 1 77 ? -7.309 10.086 13.07 1 95.25 77 GLU B C 1
ATOM 1381 O O . GLU B 1 77 ? -7.031 10 11.875 1 95.25 77 GLU B O 1
ATOM 1386 N N . LYS B 1 78 ? -7.082 11.117 13.797 1 97.75 78 LYS B N 1
ATOM 1387 C CA . LYS B 1 78 ? -6.512 12.328 13.219 1 97.75 78 LYS B CA 1
ATOM 1388 C C . LYS B 1 78 ? -5.023 12.148 12.914 1 97.75 78 LYS B C 1
ATOM 1390 O O . LYS B 1 78 ? -4.293 11.562 13.719 1 97.75 78 LYS B O 1
ATOM 1395 N N . HIS B 1 79 ? -4.559 12.695 11.789 1 98.25 79 HIS B N 1
ATOM 1396 C CA . HIS B 1 79 ? -3.16 12.562 11.391 1 98.25 79 HIS B CA 1
ATOM 1397 C C . HIS B 1 79 ? -2.77 13.633 10.383 1 98.25 79 HIS B C 1
ATOM 1399 O O . HIS B 1 79 ? -3.637 14.273 9.781 1 98.25 79 HIS B O 1
ATOM 1405 N N . SER B 1 80 ? -1.522 13.852 10.195 1 98.38 80 SER B N 1
ATOM 1406 C CA . SER B 1 80 ? -0.947 14.734 9.188 1 98.38 80 SER B CA 1
ATOM 1407 C C . SER B 1 80 ? 0.355 14.164 8.633 1 98.38 80 SER B C 1
ATOM 1409 O O . SER B 1 80 ? 0.94 13.25 9.219 1 98.38 80 SER B O 1
ATOM 1411 N N . LEU B 1 81 ? 0.737 14.672 7.465 1 98.19 81 LEU B N 1
ATOM 1412 C CA . LEU B 1 81 ? 1.972 14.289 6.789 1 98.19 81 LEU B CA 1
ATOM 1413 C C . LEU B 1 81 ? 2.777 15.523 6.391 1 98.19 81 LEU B C 1
ATOM 1415 O O . LEU B 1 81 ? 2.211 16.531 5.969 1 98.19 81 LEU B O 1
ATOM 1419 N N . LYS B 1 82 ? 4.062 15.383 6.43 1 98.5 82 LYS B N 1
ATOM 1420 C CA . LYS B 1 82 ? 4.965 16.422 5.938 1 98.5 82 LYS B CA 1
ATOM 1421 C C . LYS B 1 82 ? 6.16 15.805 5.211 1 98.5 82 LYS B C 1
ATOM 1423 O O . LYS B 1 82 ? 6.789 14.875 5.715 1 98.5 82 LYS B O 1
ATOM 1428 N N . GLY B 1 83 ? 6.445 16.375 4.012 1 97.69 83 GLY B N 1
ATOM 1429 C CA . GLY B 1 83 ? 7.598 15.891 3.268 1 97.69 83 GLY B CA 1
ATOM 1430 C C . GLY B 1 83 ? 8.914 16.422 3.799 1 97.69 83 GLY B C 1
ATOM 1431 O O . GLY B 1 83 ? 9.094 17.641 3.928 1 97.69 83 GLY B O 1
ATOM 1432 N N . ASN B 1 84 ? 9.828 15.477 4.094 1 98.31 84 ASN B N 1
ATOM 1433 C CA . ASN B 1 84 ? 11.188 15.867 4.453 1 98.31 84 ASN B CA 1
ATOM 1434 C C . ASN B 1 84 ? 12.07 16.016 3.219 1 98.31 84 ASN B C 1
ATOM 1436 O O . ASN B 1 84 ? 13.148 16.594 3.289 1 98.31 84 ASN B O 1
ATOM 1440 N N . GLU B 1 85 ? 11.664 15.492 2.172 1 96.62 85 GLU B N 1
ATOM 1441 C CA . GLU B 1 85 ? 12.141 15.586 0.796 1 96.62 85 GLU B CA 1
ATOM 1442 C C . GLU B 1 85 ? 11.039 15.234 -0.197 1 96.62 85 GLU B C 1
ATOM 1444 O O . GLU B 1 85 ? 9.898 14.984 0.197 1 96.62 85 GLU B O 1
ATOM 1449 N N . GLU B 1 86 ? 11.375 15.289 -1.476 1 95.12 86 GLU B N 1
ATOM 1450 C CA . GLU B 1 86 ? 10.398 14.805 -2.439 1 95.12 86 GLU B CA 1
ATOM 1451 C C . GLU B 1 86 ? 10.086 13.328 -2.209 1 95.12 86 GLU B C 1
ATOM 1453 O O . GLU B 1 86 ? 10.969 12.477 -2.297 1 95.12 86 GLU B O 1
ATOM 1458 N N . SER B 1 87 ? 8.82 13.062 -1.832 1 95.88 87 SER B N 1
ATOM 1459 C CA . SER B 1 87 ? 8.438 11.727 -1.393 1 95.88 87 SER B CA 1
ATOM 1460 C C . SER B 1 87 ? 7.172 11.25 -2.104 1 95.88 87 SER B C 1
ATOM 1462 O O . SER B 1 87 ? 6.367 12.07 -2.557 1 95.88 87 SER B O 1
ATOM 1464 N N . GLN B 1 88 ? 7.062 9.945 -2.275 1 96 88 GLN B N 1
ATOM 1465 C CA . GLN B 1 88 ? 5.875 9.289 -2.812 1 96 88 GLN B CA 1
ATOM 1466 C C . GLN B 1 88 ? 5.141 8.508 -1.729 1 96 88 GLN B C 1
ATOM 1468 O O . GLN B 1 88 ? 5.734 7.652 -1.063 1 96 88 GLN B O 1
ATOM 1473 N N . VAL B 1 89 ? 3.855 8.844 -1.565 1 97.19 89 VAL B N 1
ATOM 1474 C CA . VAL B 1 89 ? 3.061 8.211 -0.52 1 97.19 89 VAL B CA 1
ATOM 1475 C C . VAL B 1 89 ? 1.797 7.605 -1.128 1 97.19 89 VAL B C 1
ATOM 1477 O O . VAL B 1 89 ? 1.126 8.242 -1.943 1 97.19 89 VAL B O 1
ATOM 1480 N N . LEU B 1 90 ? 1.519 6.387 -0.792 1 97.44 90 LEU B N 1
ATOM 1481 C CA . LEU B 1 90 ? 0.291 5.719 -1.209 1 97.44 90 LEU B CA 1
ATOM 1482 C C . LEU B 1 90 ? -0.647 5.516 -0.023 1 97.44 90 LEU B C 1
ATOM 1484 O O . LEU B 1 90 ? -0.218 5.074 1.046 1 97.44 90 LEU B O 1
ATOM 1488 N N . VAL B 1 91 ? -1.895 5.898 -0.156 1 97.44 91 VAL B N 1
ATOM 1489 C CA . VAL B 1 91 ? -2.898 5.711 0.886 1 97.44 91 VAL B CA 1
ATOM 1490 C C . VAL B 1 91 ? -3.977 4.746 0.398 1 97.44 91 VAL B C 1
ATOM 1492 O O . VAL B 1 91 ? -4.598 4.977 -0.644 1 97.44 91 VAL B O 1
ATOM 1495 N N . VAL B 1 92 ? -4.18 3.674 1.087 1 97.06 92 VAL B N 1
ATOM 1496 C CA . VAL B 1 92 ? -5.238 2.709 0.81 1 97.06 92 VAL B CA 1
ATOM 1497 C C . VAL B 1 92 ? -6.395 2.914 1.786 1 97.06 92 VAL B C 1
ATOM 1499 O O . VAL B 1 92 ? -6.25 2.682 2.988 1 97.06 92 VAL B O 1
ATOM 1502 N N . LEU B 1 93 ? -7.52 3.396 1.312 1 96.12 93 LEU B N 1
ATOM 1503 C CA . LEU B 1 93 ? -8.719 3.613 2.113 1 96.12 93 LEU B CA 1
ATOM 1504 C C . LEU B 1 93 ? -9.742 2.506 1.872 1 96.12 93 LEU B C 1
ATOM 1506 O O . LEU B 1 93 ? -10.023 2.158 0.724 1 96.12 93 LEU B O 1
ATOM 1510 N N . HIS B 1 94 ? -10.172 1.854 2.914 1 93.88 94 HIS B N 1
ATOM 1511 C CA . HIS B 1 94 ? -11.258 0.886 2.805 1 93.88 94 HIS B CA 1
ATOM 1512 C C . HIS B 1 94 ? -12.539 1.42 3.436 1 93.88 94 HIS B C 1
ATOM 1514 O O . HIS B 1 94 ? -12.555 1.756 4.621 1 93.88 94 HIS B O 1
ATOM 1520 N N . LYS B 1 95 ? -13.555 1.536 2.646 1 85.88 95 LYS B N 1
ATOM 1521 C CA . LYS B 1 95 ? -14.812 2.172 3.029 1 85.88 95 LYS B CA 1
ATOM 1522 C C . LYS B 1 95 ? -15.719 1.193 3.768 1 85.88 95 LYS B C 1
ATOM 1524 O O . LYS B 1 95 ? -15.734 -0.001 3.461 1 85.88 95 LYS B O 1
#

Sequence (190 aa):
MIKVYKLNLEAKEIEKFNQNNRFSIRHIHLMLNQEIPTHSSSSDKVVIVLEDNIDFTASGETVKMISGDFVVLEPEEKHSLKGNEESQVLVVLHKMIKVYKLNLEAKEIEKFNQNNRFSIRHIHLMLNQEIPTHSSSSDKVVIVLEDNIDFTASGETVKMISGDFVVLEPEEKHSLKGNEESQVLVVLHK

Radius of gyration: 15.72 Å; Cα contacts (8 Å, |Δi|>4): 523; chains: 2; bounding box: 34×41×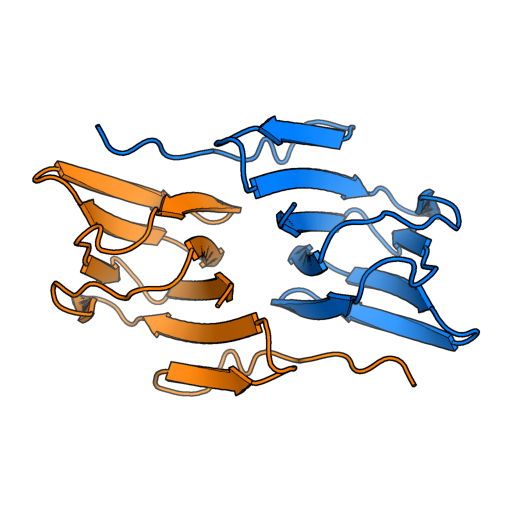38 Å

Nearest PDB structures (foldseek):
  3fjs-assembly2_D  TM=9.053E-01  e=6.471E-08  Cupriavidus pinatubonensis JMP134
  1yhf-assembly1_A  TM=8.125E-01  e=2.514E-08  Streptococcus pyogenes M1 GAS
  5j4f-assembly1_A  TM=9.273E-01  e=5.873E-07  Helicobacter pylori 26695
  2ozj-assembly2_B-3  TM=9.189E-01  e=2.425E-06  Desulfitobacterium hafniense DCB-2
  9bwf-assembly1_A  TM=9.275E-01  e=2.838E-06  metagenome

Secondary structure (DSSP, 8-state):
----B---TT-SSEEEEE-SSSEEEEEEEE-TT-EEEEE--SSEEEEEEEESEEEEEETTEEEEEETT-EEEE-TT--EEEEESSSEEEEEEEE-/----B---TT-SSEEEEE-SSSEEEEEEEE-TT-EEEEE--SSEEEEEEEESEEEEEETTEEEEEETT-EEEE-TT--EEEEESSSEEEEEEEE-